Protein AF-A0AAY4B9F8-F1 (afdb_monomer_lite)

Foldseek 3Di:
DVVVLVCLVVLPQVLQVVLPQPWDGQNVPDFAWKKKWFQDDPPGIDDIDTGTDDDDDDDPVFCCSVPVLKDKFKWWWAQDPVRDIDTDPCLVRLVVVQVVCVVSVADHDDSVVVVVVVVVSCVVVVVQADPDPFKTKMWMWMDGRRMTMIDIDITGHSHPPPQDAWEEEEDPVDAQDDPPDDGDPDSCQVVCVVVVGSWYQHFDDPVRFTAATHLFGKDAPPDRGDDRGYDCAPLNVVVVVVCVVCVVPPDPPVARMWTAHNRNRTHGHQWYQDPNDIDGRHD

Sequence (283 aa):
TVYSFIYLVIGHSRLWEGQGLGGGGWTGQNEASNMVIEMSSGEGWQKPHIRPFGNLSLHPACSSLHYAVQLFEGMKAYRGQDNRVRLFRPMLNMNRMLKSAKRACLPSFNEAELLECIRKLVEVDQEWVPYSDNASLYIRPHLLALLLYVILSPVAAYFSTGAKAVSLWADCKYIRAWKGRHRGLAKWGYEALDYGCQQVLWLYGDDHQITEVGTMNLFLKMLSIILDLINMTLYWQSILELARKWVNQPLAIKHEWFGSGTACVVCPVSRILYQGEVSKILE

Structure (mmCIF, N/CA/C/O backbone):
data_AF-A0AAY4B9F8-F1
#
_entry.id   AF-A0AAY4B9F8-F1
#
loop_
_atom_site.group_PDB
_atom_site.id
_atom_site.type_symbol
_atom_site.label_atom_id
_atom_site.label_alt_id
_atom_site.label_comp_id
_atom_site.label_asym_id
_atom_site.label_entity_id
_atom_site.label_seq_id
_atom_site.pdbx_PDB_ins_code
_atom_site.Cartn_x
_atom_site.Cartn_y
_atom_site.Cartn_z
_atom_site.occupancy
_atom_site.B_iso_or_equiv
_atom_site.auth_seq_id
_atom_site.auth_comp_id
_atom_site.auth_asym_id
_atom_site.auth_atom_id
_atom_site.pdbx_PDB_model_num
ATOM 1 N N . THR A 1 1 ? -8.297 -26.294 3.914 1.00 38.38 1 THR A N 1
ATOM 2 C CA . THR A 1 1 ? -6.910 -25.843 3.651 1.00 38.38 1 THR A CA 1
ATOM 3 C C . THR A 1 1 ? -6.737 -25.230 2.263 1.00 38.38 1 THR A C 1
ATOM 5 O O . THR A 1 1 ? -6.212 -24.132 2.189 1.00 38.38 1 THR A O 1
ATOM 8 N N . VAL A 1 2 ? -7.255 -25.833 1.179 1.00 22.22 2 VAL A N 1
ATOM 9 C CA . VAL A 1 2 ? -7.214 -25.240 -0.187 1.00 22.22 2 VAL A CA 1
ATOM 10 C C . VAL A 1 2 ? -8.151 -24.024 -0.347 1.00 22.22 2 VAL A C 1
ATOM 12 O O . VAL A 1 2 ? -7.780 -23.024 -0.956 1.00 22.22 2 VAL A O 1
ATOM 15 N N . TYR A 1 3 ? -9.322 -24.038 0.301 1.00 22.86 3 TYR A N 1
ATOM 16 C CA . TYR A 1 3 ? -10.273 -22.914 0.279 1.00 22.86 3 TYR A CA 1
ATOM 17 C C . TYR A 1 3 ? -9.735 -21.619 0.915 1.00 22.86 3 TYR A C 1
ATOM 19 O O . TYR A 1 3 ? -10.110 -20.526 0.505 1.00 22.86 3 TYR A O 1
ATOM 27 N N . SER A 1 4 ? -8.808 -21.705 1.872 1.00 27.84 4 SER A N 1
ATOM 28 C CA . SER A 1 4 ? -8.239 -20.525 2.542 1.00 27.84 4 SER A CA 1
ATOM 29 C C . SER A 1 4 ? -7.291 -19.725 1.634 1.00 27.84 4 SER A C 1
ATOM 31 O O . SER A 1 4 ? -7.135 -18.518 1.835 1.00 27.84 4 SER A O 1
ATOM 33 N N . PHE A 1 5 ? -6.702 -20.377 0.621 1.00 26.41 5 PHE A N 1
ATOM 34 C CA . PHE A 1 5 ? -5.699 -19.793 -0.274 1.00 26.41 5 PHE A CA 1
ATOM 35 C C . PHE A 1 5 ? -6.320 -18.964 -1.408 1.00 26.41 5 PHE A C 1
ATOM 37 O O . PHE A 1 5 ? -5.903 -17.833 -1.646 1.00 26.41 5 PHE A O 1
ATOM 44 N N . ILE A 1 6 ? -7.391 -19.460 -2.038 1.00 27.50 6 ILE A N 1
ATOM 45 C CA . ILE A 1 6 ? -8.093 -18.755 -3.131 1.00 27.50 6 ILE A CA 1
ATOM 46 C C . ILE A 1 6 ? -8.736 -17.448 -2.630 1.00 27.50 6 ILE A C 1
ATOM 48 O O . ILE A 1 6 ? -8.678 -16.411 -3.292 1.00 27.50 6 ILE A O 1
ATOM 52 N N . TYR A 1 7 ? -9.254 -17.439 -1.399 1.00 26.59 7 TYR A N 1
ATOM 53 C CA . TYR A 1 7 ? -9.808 -16.228 -0.788 1.00 26.59 7 TYR A CA 1
ATOM 54 C C . TYR A 1 7 ? -8.746 -15.161 -0.458 1.00 26.59 7 TYR A C 1
ATOM 56 O O . TYR A 1 7 ? -9.116 -14.031 -0.132 1.00 26.59 7 TYR A O 1
ATOM 64 N N . LEU A 1 8 ? -7.448 -15.499 -0.419 1.00 29.58 8 LEU A N 1
ATOM 65 C CA . LEU A 1 8 ? -6.359 -14.592 -0.016 1.00 29.58 8 LEU A CA 1
ATOM 66 C C . LEU A 1 8 ? -6.109 -13.488 -1.059 1.00 29.58 8 LEU A C 1
ATOM 68 O O . LEU A 1 8 ? -5.825 -12.356 -0.682 1.00 29.58 8 LEU A O 1
ATOM 72 N N . VAL A 1 9 ? -6.276 -13.816 -2.344 1.00 28.36 9 VAL A N 1
ATOM 73 C CA . VAL A 1 9 ? -6.044 -12.907 -3.481 1.00 28.36 9 VAL A CA 1
ATOM 74 C C . VAL A 1 9 ? -7.313 -12.120 -3.839 1.00 28.36 9 VAL A C 1
ATOM 76 O O . VAL A 1 9 ? -7.246 -10.918 -4.074 1.00 28.36 9 VAL A O 1
ATOM 79 N N . ILE A 1 10 ? -8.489 -12.758 -3.783 1.00 27.97 10 ILE A N 1
ATOM 80 C CA . ILE A 1 10 ? -9.781 -12.143 -4.153 1.00 27.97 10 ILE A CA 1
ATOM 81 C C . ILE A 1 10 ? -10.282 -11.144 -3.089 1.00 27.97 10 ILE A C 1
ATOM 83 O O . ILE A 1 10 ? -10.988 -10.189 -3.401 1.00 27.97 10 ILE A O 1
ATOM 87 N N . GLY A 1 11 ? -9.911 -11.318 -1.814 1.00 28.06 11 GLY A N 1
ATOM 88 C CA . GLY A 1 11 ? -10.414 -10.469 -0.725 1.00 28.06 11 GLY A CA 1
ATOM 89 C C . GLY A 1 11 ? -9.882 -9.030 -0.722 1.00 28.06 11 GLY A C 1
ATOM 90 O O . GLY A 1 11 ? -10.485 -8.167 -0.087 1.00 28.06 11 GLY A O 1
ATOM 91 N N . HIS A 1 12 ? -8.773 -8.752 -1.416 1.00 34.75 12 HIS A N 1
ATOM 92 C CA . HIS A 1 12 ? -8.110 -7.449 -1.342 1.00 34.75 12 HIS A CA 1
ATOM 93 C C . HIS A 1 12 ? -8.771 -6.372 -2.213 1.00 34.75 12 HIS A C 1
ATOM 95 O O . HIS A 1 12 ? -8.692 -5.204 -1.841 1.00 34.75 12 HIS A O 1
ATOM 101 N N . SER A 1 13 ? -9.432 -6.738 -3.317 1.00 30.27 13 SER A N 1
ATOM 102 C CA . SER A 1 13 ? -10.230 -5.814 -4.139 1.00 30.27 13 SER A CA 1
ATOM 103 C C . SER A 1 13 ? -11.555 -5.464 -3.453 1.00 30.27 13 SER A C 1
ATOM 105 O O . SER A 1 13 ? -11.886 -4.289 -3.314 1.00 30.27 13 SER A O 1
ATOM 107 N N . ARG A 1 14 ? -12.252 -6.459 -2.883 1.00 30.00 14 ARG A N 1
ATOM 108 C CA . ARG A 1 14 ? -13.542 -6.242 -2.199 1.00 30.00 14 ARG A CA 1
ATOM 109 C C . ARG A 1 14 ? -13.455 -5.488 -0.871 1.00 30.00 14 ARG A C 1
ATOM 111 O O . ARG A 1 14 ? -14.427 -4.845 -0.493 1.00 30.00 14 ARG A O 1
ATOM 118 N N . LEU A 1 15 ? -12.308 -5.509 -0.180 1.00 33.62 15 LEU A N 1
ATOM 119 C CA . LEU A 1 15 ? -12.089 -4.674 1.015 1.00 33.62 15 LEU A CA 1
ATOM 120 C C . LEU A 1 15 ? -12.226 -3.170 0.721 1.00 33.62 15 LEU A C 1
ATOM 122 O O . LEU A 1 15 ? -12.507 -2.412 1.643 1.00 33.62 15 LEU A O 1
ATOM 126 N N . TRP A 1 16 ? -12.044 -2.743 -0.533 1.00 36.47 16 TRP A N 1
ATOM 127 C CA . TRP A 1 16 ? -12.224 -1.348 -0.950 1.00 36.47 16 TRP A CA 1
ATOM 128 C C . TRP A 1 16 ? -13.615 -1.071 -1.531 1.00 36.47 16 TRP A C 1
ATOM 130 O O . TRP A 1 16 ? -14.103 0.045 -1.393 1.00 36.47 16 TRP A O 1
ATOM 140 N N . GLU A 1 17 ? -14.269 -2.068 -2.133 1.00 32.19 17 GLU A N 1
ATOM 141 C CA . GLU A 1 17 ? -15.635 -1.945 -2.672 1.00 32.19 17 GLU A CA 1
ATOM 142 C C . GLU A 1 17 ? -16.719 -2.040 -1.581 1.00 32.19 17 GLU A C 1
ATOM 144 O O . GLU A 1 17 ? -17.761 -1.399 -1.683 1.00 32.19 17 GLU A O 1
ATOM 149 N N . GLY A 1 18 ? -16.483 -2.816 -0.517 1.00 28.16 18 GLY A N 1
ATOM 150 C CA . GLY A 1 18 ? -17.492 -3.152 0.496 1.00 28.16 18 GLY A CA 1
ATOM 151 C C . GLY A 1 18 ? -17.604 -2.202 1.693 1.00 28.16 18 GLY A C 1
ATOM 152 O O . GLY A 1 18 ? -18.403 -2.462 2.586 1.00 28.16 18 GLY A O 1
ATOM 153 N N . GLN A 1 19 ? -16.818 -1.121 1.765 1.00 36.25 19 GLN A N 1
ATOM 154 C CA . GLN A 1 19 ? -16.769 -0.275 2.969 1.00 36.25 19 GLN A CA 1
ATOM 155 C C . GLN A 1 19 ? -17.952 0.695 3.129 1.00 36.25 19 GLN A C 1
ATOM 157 O O . GLN A 1 19 ? -18.009 1.377 4.148 1.00 36.25 19 GLN A O 1
ATOM 162 N N . GLY A 1 20 ? -18.874 0.827 2.165 1.00 31.02 20 GLY A N 1
ATOM 163 C CA . GLY A 1 20 ? -20.032 1.741 2.273 1.00 31.02 20 GLY A CA 1
ATOM 164 C C . GLY A 1 20 ? -19.676 3.231 2.468 1.00 31.02 20 GLY A C 1
ATOM 165 O O . GLY A 1 20 ? -20.554 4.085 2.577 1.00 31.02 20 GLY A O 1
ATOM 166 N N . LEU A 1 21 ? -18.385 3.562 2.491 1.00 35.41 21 LEU A N 1
ATOM 167 C CA . LEU A 1 21 ? -17.831 4.902 2.475 1.00 35.41 21 LEU A CA 1
ATOM 168 C C . LEU A 1 21 ? -17.741 5.286 0.999 1.00 35.41 21 LEU A C 1
ATOM 170 O O . LEU A 1 21 ? -16.877 4.782 0.292 1.00 35.41 21 LEU A O 1
ATOM 174 N N . GLY A 1 22 ? -18.670 6.116 0.521 1.00 30.75 22 GLY A N 1
ATOM 175 C CA . GLY A 1 22 ? -18.831 6.514 -0.886 1.00 30.75 22 GLY A CA 1
ATOM 176 C C . GLY A 1 22 ? -17.684 7.329 -1.508 1.00 30.75 22 GLY A C 1
ATOM 177 O O . GLY A 1 22 ? -17.947 8.279 -2.238 1.00 30.75 22 GLY A O 1
ATOM 178 N N . GLY A 1 23 ? -16.426 6.996 -1.220 1.00 35.59 23 GLY A N 1
ATOM 179 C CA . GLY A 1 23 ? -15.247 7.445 -1.951 1.00 35.59 23 GLY A CA 1
ATOM 180 C C . GLY A 1 23 ? -14.711 6.281 -2.777 1.00 35.59 23 GLY A C 1
ATOM 181 O O . GLY A 1 23 ? -14.408 5.231 -2.218 1.00 35.59 23 GLY A O 1
ATOM 182 N N . GLY A 1 24 ? -14.623 6.458 -4.099 1.00 38.09 24 GLY A N 1
ATOM 183 C CA . GLY A 1 24 ? -14.186 5.439 -5.057 1.00 38.09 24 GLY A CA 1
ATOM 184 C C . GLY A 1 24 ? -12.868 4.779 -4.651 1.00 38.09 24 GLY A C 1
ATOM 185 O O . GLY A 1 24 ? -11.786 5.326 -4.881 1.00 38.09 24 GLY A O 1
ATOM 186 N N . GLY A 1 25 ? -12.982 3.610 -4.017 1.00 44.47 25 GLY A N 1
ATOM 187 C CA . GLY A 1 25 ? -11.873 2.720 -3.720 1.00 44.47 25 GLY A CA 1
ATOM 188 C C . GLY A 1 25 ? -11.210 2.228 -5.003 1.00 44.47 25 GLY A C 1
ATOM 189 O O . GLY A 1 25 ? -11.677 2.482 -6.105 1.00 44.47 25 GLY A O 1
ATOM 190 N N . TRP A 1 26 ? -10.084 1.539 -4.859 1.00 48.72 26 TRP A N 1
ATOM 191 C CA . TRP A 1 26 ? -9.302 0.999 -5.968 1.00 48.72 26 TRP A CA 1
ATOM 192 C C . TRP A 1 26 ? -10.156 0.013 -6.799 1.00 48.72 26 TRP A C 1
ATOM 194 O O . TRP A 1 26 ? -10.245 -1.157 -6.442 1.00 48.72 26 TRP A O 1
ATOM 204 N N . THR A 1 27 ? -10.820 0.480 -7.865 1.00 43.97 27 THR A N 1
ATOM 205 C CA . THR A 1 27 ? -11.820 -0.313 -8.611 1.00 43.97 27 THR A CA 1
ATOM 206 C C . THR A 1 27 ? -11.207 -1.298 -9.603 1.00 43.97 27 THR A C 1
ATOM 208 O O . THR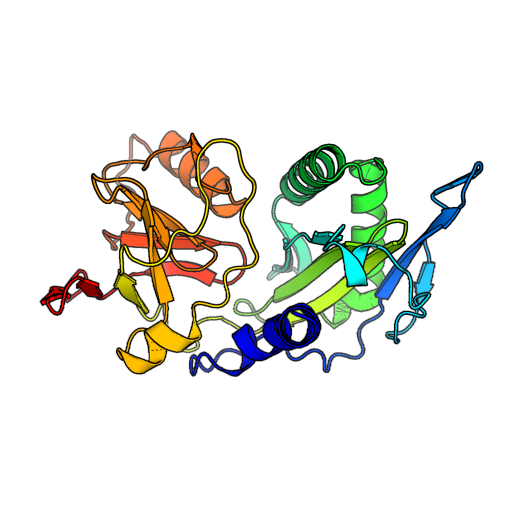 A 1 27 ? -11.932 -2.076 -10.209 1.00 43.97 27 THR A O 1
ATOM 211 N N . GLY A 1 28 ? -9.885 -1.288 -9.811 1.00 45.41 28 GLY A N 1
ATOM 212 C CA . GLY A 1 28 ? -9.223 -2.192 -10.763 1.00 45.41 28 GLY A CA 1
ATOM 213 C C . GLY A 1 28 ? -9.699 -2.052 -12.220 1.00 45.41 28 GLY A C 1
ATOM 214 O O . GLY A 1 28 ? -9.337 -2.880 -13.046 1.00 45.41 28 GLY A O 1
ATOM 215 N N . GLN A 1 29 ? -10.493 -1.022 -12.532 1.00 48.81 29 GLN A N 1
ATOM 216 C CA . GLN A 1 29 ? -11.122 -0.780 -13.838 1.00 48.81 29 GLN A CA 1
ATOM 217 C C . GLN A 1 29 ? -10.396 0.289 -14.670 1.00 48.81 29 GLN A C 1
ATOM 219 O O . GLN A 1 29 ? -10.923 0.743 -15.679 1.00 48.81 29 GLN A O 1
ATOM 224 N N . ASN A 1 30 ? -9.206 0.726 -14.251 1.00 58.09 30 ASN A N 1
ATOM 225 C CA . ASN A 1 30 ? -8.506 1.825 -14.912 1.00 58.09 30 ASN A CA 1
ATOM 226 C C . ASN A 1 30 ? -7.549 1.309 -15.992 1.00 58.09 30 ASN A C 1
ATOM 228 O O . ASN A 1 30 ? -6.748 0.413 -15.742 1.00 58.09 30 ASN A O 1
ATOM 232 N N . GLU A 1 31 ? -7.610 1.927 -17.170 1.00 60.59 31 GLU A N 1
ATOM 233 C CA . GLU A 1 31 ? -6.824 1.591 -18.370 1.00 60.59 31 GLU A CA 1
ATOM 234 C C . GLU A 1 31 ? -5.400 2.187 -18.363 1.00 60.59 31 GLU A C 1
ATOM 236 O O . GLU A 1 31 ? -4.711 2.170 -19.382 1.00 60.59 31 GLU A O 1
ATOM 241 N N . ALA A 1 32 ? -4.945 2.727 -17.227 1.00 74.69 32 ALA A N 1
ATOM 242 C CA . ALA A 1 32 ? -3.619 3.329 -17.090 1.00 74.69 32 ALA A CA 1
ATOM 243 C C . ALA A 1 32 ? -2.501 2.305 -17.347 1.00 74.69 32 ALA A C 1
ATOM 245 O O . ALA A 1 32 ? -2.604 1.142 -16.956 1.00 74.69 32 ALA A O 1
ATOM 246 N N . SER A 1 33 ? -1.405 2.746 -17.957 1.00 82.12 33 SER A N 1
ATOM 247 C CA . SER A 1 33 ? -0.234 1.919 -18.238 1.00 82.12 33 SER A CA 1
ATOM 248 C C . SER A 1 33 ? 0.281 1.215 -16.975 1.00 82.12 33 SER A C 1
ATOM 250 O O . SER A 1 33 ? 0.169 1.705 -15.846 1.00 82.12 33 SER A O 1
ATOM 252 N N . ASN A 1 34 ? 0.891 0.044 -17.154 1.00 83.94 34 ASN A N 1
ATOM 253 C CA . ASN A 1 34 ? 1.637 -0.619 -16.091 1.00 83.94 34 ASN A CA 1
ATOM 254 C C . ASN A 1 34 ? 3.126 -0.692 -16.428 1.00 83.94 34 ASN A C 1
ATOM 256 O O . ASN A 1 34 ? 3.543 -0.674 -17.586 1.00 83.94 34 ASN A O 1
ATOM 260 N N . MET A 1 35 ? 3.943 -0.759 -15.383 1.00 92.31 35 MET A N 1
ATOM 261 C CA . MET A 1 35 ? 5.375 -0.998 -15.507 1.00 92.31 35 MET A CA 1
ATOM 262 C C . MET A 1 35 ? 5.698 -2.382 -14.971 1.00 92.31 35 MET A C 1
ATOM 264 O O . MET A 1 35 ? 5.222 -2.734 -13.894 1.00 92.31 35 MET A O 1
ATOM 268 N N . VAL A 1 36 ? 6.526 -3.139 -15.685 1.00 92.50 36 VAL A N 1
ATOM 269 C CA . VAL A 1 36 ? 6.957 -4.488 -15.309 1.00 92.50 36 VAL A CA 1
ATOM 270 C C . VAL A 1 36 ? 8.475 -4.608 -15.422 1.00 92.50 36 VAL A C 1
ATOM 272 O O . VAL A 1 36 ? 9.073 -4.117 -16.378 1.00 92.50 36 VAL A O 1
ATOM 275 N N . ILE A 1 37 ? 9.090 -5.258 -14.438 1.00 93.50 37 ILE A N 1
ATOM 276 C CA . ILE A 1 37 ? 10.509 -5.605 -14.397 1.00 93.50 37 ILE A CA 1
ATOM 277 C C . ILE A 1 37 ? 10.609 -7.064 -13.960 1.00 93.50 37 ILE A C 1
ATOM 279 O O . ILE A 1 37 ? 10.179 -7.430 -12.863 1.00 93.50 37 ILE A O 1
ATOM 283 N N . GLU A 1 38 ? 11.156 -7.902 -14.827 1.00 92.56 38 GLU A N 1
ATOM 284 C CA . GLU A 1 38 ? 11.351 -9.323 -14.553 1.00 92.56 38 GLU A CA 1
ATOM 285 C C . GLU A 1 38 ? 12.750 -9.566 -13.994 1.00 92.56 38 GLU A C 1
ATOM 287 O O . GLU A 1 38 ? 13.697 -8.850 -14.319 1.00 92.56 38 GLU A O 1
ATOM 292 N N . MET A 1 39 ? 12.893 -10.582 -13.152 1.00 90.50 39 MET A N 1
ATOM 293 C CA . MET A 1 39 ? 14.189 -11.064 -12.705 1.00 90.50 39 MET A CA 1
ATOM 294 C C . MET A 1 39 ? 14.469 -12.441 -13.300 1.00 90.50 39 MET A C 1
ATOM 296 O O . MET A 1 39 ? 13.742 -13.403 -13.052 1.00 90.50 39 MET A O 1
ATOM 300 N N . SER A 1 40 ? 15.555 -12.520 -14.064 1.00 87.31 40 SER A N 1
ATOM 301 C CA . SER A 1 40 ? 16.068 -13.754 -14.654 1.00 87.31 40 SER A CA 1
ATOM 302 C C . SER A 1 40 ? 17.022 -14.445 -13.677 1.00 87.31 40 SER A C 1
ATOM 304 O O . SER A 1 40 ? 17.796 -13.800 -12.958 1.00 87.31 40 SER A O 1
ATOM 306 N N . SER A 1 41 ? 16.964 -15.776 -13.636 1.00 79.62 41 SER A N 1
ATOM 307 C CA . SER A 1 41 ? 17.860 -16.579 -12.806 1.00 79.62 41 SER A CA 1
ATOM 308 C C . SER A 1 41 ? 19.278 -16.511 -13.378 1.00 79.62 41 SER A C 1
ATOM 310 O O . SER A 1 41 ? 19.494 -16.869 -14.529 1.00 79.62 41 SER A O 1
ATOM 312 N N . GLY A 1 42 ? 20.246 -16.039 -12.590 1.00 80.25 42 GLY A N 1
ATOM 313 C CA . GLY A 1 42 ? 21.645 -15.891 -13.016 1.00 80.25 42 GLY A CA 1
ATOM 314 C C . GLY A 1 42 ? 21.990 -14.546 -13.669 1.00 80.25 42 GLY A C 1
ATOM 315 O O . GLY A 1 42 ? 23.113 -14.083 -13.501 1.00 80.25 42 GLY A O 1
ATOM 316 N N . GLU A 1 43 ? 21.040 -13.878 -14.328 1.00 86.94 43 GLU A N 1
ATOM 317 C CA . GLU A 1 43 ? 21.275 -12.583 -15.002 1.00 86.94 43 GLU A CA 1
ATOM 318 C C . GLU A 1 43 ? 20.750 -11.377 -14.206 1.00 86.94 43 GLU A C 1
ATOM 320 O O . GLU A 1 43 ? 21.108 -10.235 -14.485 1.00 86.94 43 GLU A O 1
ATOM 325 N N . GLY A 1 44 ? 19.911 -11.616 -13.192 1.00 91.94 44 GLY A N 1
ATOM 326 C CA . GLY A 1 44 ? 19.353 -10.566 -12.345 1.00 91.94 44 GLY A CA 1
ATOM 327 C C . GLY A 1 44 ? 18.213 -9.793 -13.011 1.00 91.94 44 GLY A C 1
ATOM 328 O O . GLY A 1 44 ? 17.468 -10.327 -13.841 1.00 91.94 44 GLY A O 1
ATOM 329 N N . TRP A 1 45 ? 18.031 -8.541 -12.584 1.00 94.88 45 TRP A N 1
ATOM 330 C CA . TRP A 1 45 ? 16.954 -7.675 -13.062 1.00 94.88 45 TRP A CA 1
ATOM 331 C C . TRP A 1 45 ? 17.097 -7.359 -14.549 1.00 94.88 45 TRP A C 1
ATOM 333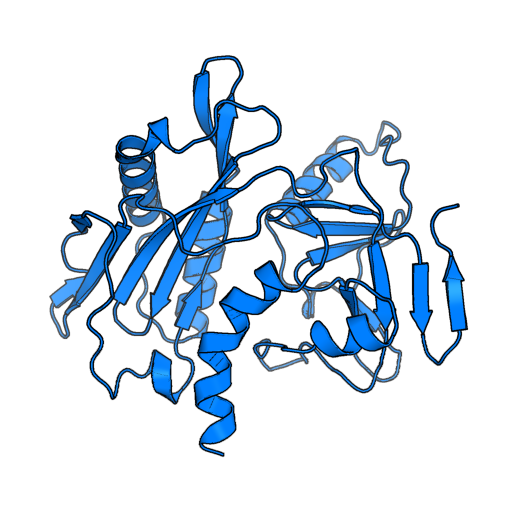 O O . TRP A 1 45 ? 18.123 -6.854 -15.000 1.00 94.88 45 TRP A O 1
ATOM 343 N N . GLN A 1 46 ? 16.027 -7.624 -15.287 1.00 95.38 46 GLN A N 1
ATOM 344 C CA . GLN A 1 46 ? 15.894 -7.286 -16.694 1.00 95.38 46 GLN A CA 1
ATOM 345 C C . GLN A 1 46 ? 15.517 -5.811 -16.865 1.00 95.38 46 GLN A C 1
ATOM 347 O O . GLN A 1 46 ? 15.256 -5.087 -15.901 1.00 95.38 46 GLN A O 1
ATOM 352 N N . LYS A 1 47 ? 15.492 -5.343 -18.116 1.00 93.56 47 LYS A N 1
ATOM 353 C CA . LYS A 1 47 ? 15.118 -3.958 -18.420 1.00 93.56 47 LYS A CA 1
ATOM 354 C C . LYS A 1 47 ? 13.665 -3.681 -17.993 1.00 93.56 47 LYS A C 1
ATOM 356 O O . LYS A 1 47 ? 12.801 -4.531 -18.194 1.00 93.56 47 LYS A O 1
ATOM 361 N N . PRO A 1 48 ? 13.374 -2.497 -17.429 1.00 94.69 48 PRO A N 1
ATOM 362 C CA . PRO A 1 48 ? 12.009 -2.107 -17.111 1.00 94.69 48 PRO A CA 1
ATOM 363 C C . PRO A 1 48 ? 11.209 -1.819 -18.385 1.00 94.69 48 PRO A C 1
ATOM 365 O O . PRO A 1 48 ? 11.691 -1.145 -19.296 1.00 94.69 48 PRO A O 1
ATOM 368 N N . HIS A 1 49 ? 9.959 -2.277 -18.417 1.00 93.56 49 HIS A N 1
ATOM 369 C CA . HIS A 1 49 ? 9.031 -2.054 -19.522 1.00 93.56 49 HIS A CA 1
ATOM 370 C C . HIS A 1 49 ? 7.775 -1.336 -19.030 1.00 93.56 49 HIS A C 1
ATOM 372 O O . HIS A 1 49 ? 7.066 -1.861 -18.175 1.00 93.56 49 HIS A O 1
ATOM 378 N N . ILE A 1 50 ? 7.483 -0.160 -19.590 1.00 93.69 50 ILE A N 1
ATOM 379 C CA . ILE A 1 50 ? 6.171 0.491 -19.475 1.00 93.69 50 ILE A CA 1
ATOM 380 C C . ILE A 1 50 ? 5.338 0.031 -20.669 1.00 93.69 50 ILE A C 1
ATOM 382 O O . ILE A 1 50 ? 5.793 0.125 -21.810 1.00 93.69 50 ILE A O 1
ATOM 386 N N . ARG A 1 51 ? 4.147 -0.503 -20.412 1.00 91.00 51 ARG A N 1
ATOM 387 C CA . ARG A 1 51 ? 3.253 -1.053 -21.436 1.00 91.00 51 ARG A CA 1
ATOM 388 C C . ARG A 1 51 ? 1.787 -0.769 -21.086 1.00 91.00 51 ARG A C 1
ATOM 390 O O . ARG A 1 51 ? 1.502 -0.437 -19.934 1.00 91.00 51 ARG A O 1
ATOM 397 N N . PRO A 1 52 ? 0.854 -0.908 -22.047 1.00 88.88 52 PRO A N 1
ATOM 398 C C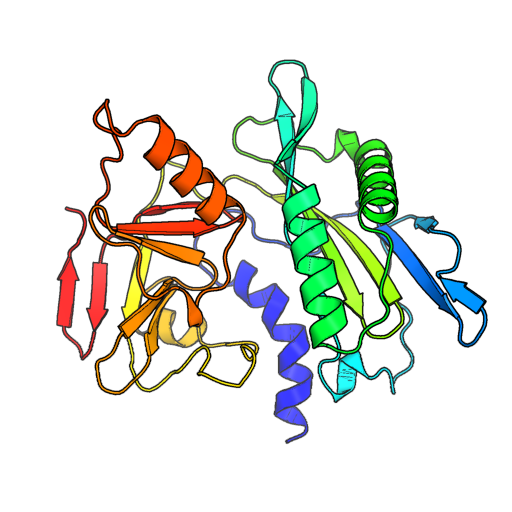A . PRO A 1 52 ? -0.572 -0.802 -21.757 1.00 88.88 52 PRO A CA 1
ATOM 399 C C . PRO A 1 52 ? -0.990 -1.743 -20.625 1.00 88.88 52 PRO A C 1
ATOM 401 O O . PRO A 1 52 ? -0.406 -2.822 -20.464 1.00 88.88 52 PRO A O 1
ATOM 404 N N . PHE A 1 53 ? -2.004 -1.344 -19.852 1.00 86.44 53 PHE A N 1
ATOM 405 C CA . PHE A 1 53 ? -2.538 -2.185 -18.786 1.00 86.44 53 PHE A CA 1
ATOM 406 C C . PHE A 1 53 ? -2.888 -3.578 -19.311 1.00 86.44 53 PHE A C 1
ATOM 408 O O . PHE A 1 53 ? -3.490 -3.733 -20.373 1.00 86.44 53 PHE A O 1
ATOM 415 N N . GLY A 1 54 ? -2.546 -4.608 -18.545 1.00 84.81 54 GLY A N 1
ATOM 416 C CA . GLY A 1 54 ? -2.840 -5.972 -18.943 1.00 84.81 54 GLY A CA 1
ATOM 417 C C . GLY A 1 54 ? -2.569 -6.978 -17.842 1.00 84.81 54 GLY A C 1
ATOM 418 O O . GLY A 1 54 ? -1.865 -6.698 -16.865 1.00 84.81 54 GLY A O 1
ATOM 419 N N . ASN A 1 55 ? -3.132 -8.169 -18.033 1.00 88.12 55 ASN A N 1
ATOM 420 C CA . ASN A 1 55 ? -2.983 -9.285 -17.111 1.00 88.12 55 ASN A CA 1
ATOM 421 C C . ASN A 1 55 ? -1.515 -9.709 -16.971 1.00 88.12 55 ASN A C 1
ATOM 423 O O . ASN A 1 55 ? -0.724 -9.643 -17.915 1.00 88.12 55 ASN A O 1
ATOM 427 N N . LEU A 1 56 ? -1.163 -10.193 -15.780 1.00 89.31 56 LEU A N 1
ATOM 428 C CA . LEU A 1 56 ? 0.129 -10.822 -15.535 1.00 89.31 56 LEU A CA 1
ATOM 429 C C . LEU A 1 56 ? 0.065 -12.292 -15.954 1.00 89.31 56 LEU A C 1
ATOM 431 O O . LEU A 1 56 ? -0.827 -13.022 -15.524 1.00 89.31 56 LEU A O 1
ATOM 435 N N . SER A 1 57 ? 1.034 -12.732 -16.754 1.00 90.06 57 SER A N 1
ATOM 436 C CA . SER A 1 57 ? 1.236 -14.152 -17.039 1.00 90.06 57 SER A CA 1
ATOM 437 C C . SER A 1 57 ? 2.141 -14.736 -15.959 1.00 90.06 57 SER A C 1
ATOM 439 O O . SER A 1 57 ? 3.325 -14.415 -15.900 1.00 90.06 57 SER A O 1
ATOM 441 N N . LEU A 1 58 ? 1.575 -15.541 -15.059 1.00 90.00 58 LEU A N 1
ATOM 442 C CA . LEU A 1 58 ? 2.306 -16.163 -13.956 1.00 90.00 58 LEU A CA 1
ATOM 443 C C . LEU A 1 58 ? 2.269 -17.680 -14.100 1.00 90.00 58 LEU A C 1
ATOM 445 O O . LEU A 1 58 ? 1.214 -18.264 -14.346 1.00 90.00 58 LEU A O 1
ATOM 449 N N . HIS A 1 59 ? 3.413 -18.329 -13.878 1.00 90.81 59 HIS A N 1
ATOM 450 C CA . HIS A 1 59 ? 3.449 -19.782 -13.783 1.00 90.81 59 HIS A CA 1
ATOM 451 C C . HIS A 1 59 ? 2.563 -20.247 -12.608 1.00 90.81 59 HIS A C 1
ATOM 453 O O . HIS A 1 59 ? 2.669 -19.671 -11.519 1.00 90.81 59 HIS A O 1
ATOM 459 N N . PRO A 1 60 ? 1.739 -21.304 -12.756 1.00 94.00 60 PRO A N 1
ATOM 460 C CA . PRO A 1 60 ? 0.845 -21.763 -11.689 1.00 94.00 60 PRO A CA 1
ATOM 461 C C . PRO A 1 60 ? 1.557 -22.107 -10.377 1.00 94.00 60 PRO A C 1
ATOM 463 O O . PRO A 1 60 ? 0.968 -21.979 -9.312 1.00 94.00 60 PRO A O 1
ATOM 466 N N . ALA A 1 61 ? 2.830 -22.508 -10.438 1.00 92.81 61 ALA A N 1
ATOM 467 C CA . ALA A 1 61 ? 3.672 -22.792 -9.270 1.00 92.81 61 ALA A CA 1
ATOM 468 C C . ALA A 1 61 ? 4.397 -21.559 -8.681 1.00 92.81 61 ALA A C 1
ATOM 470 O O . ALA A 1 61 ? 5.302 -21.717 -7.865 1.00 92.81 61 ALA A O 1
ATOM 471 N N . CYS A 1 62 ? 4.055 -20.334 -9.096 1.00 90.44 62 CYS A N 1
ATOM 472 C CA . CYS A 1 62 ? 4.691 -19.118 -8.586 1.00 90.44 62 CYS A CA 1
ATOM 473 C C . CYS A 1 62 ? 4.537 -19.015 -7.060 1.00 90.44 62 CYS A C 1
ATOM 475 O O . CYS A 1 62 ? 3.424 -19.050 -6.539 1.00 90.44 62 CYS A O 1
ATOM 477 N N . SER A 1 63 ? 5.643 -18.857 -6.330 1.00 89.81 63 SER A N 1
ATOM 478 C CA . SER A 1 63 ? 5.652 -18.897 -4.859 1.00 89.81 63 SER A CA 1
ATOM 479 C C . SER A 1 63 ? 4.785 -17.816 -4.202 1.00 89.81 63 SER A C 1
ATOM 481 O O . SER A 1 63 ? 4.301 -18.019 -3.086 1.00 89.81 63 SER A O 1
ATOM 483 N N . SER A 1 64 ? 4.511 -16.702 -4.890 1.00 90.69 64 SER A N 1
ATOM 484 C CA . SER A 1 64 ? 3.555 -15.692 -4.420 1.00 90.69 64 SER A CA 1
ATOM 485 C C . SER A 1 64 ? 2.137 -16.258 -4.263 1.00 90.69 64 SER A C 1
ATOM 487 O O . SER A 1 64 ? 1.436 -15.885 -3.322 1.00 90.69 64 SER A O 1
ATOM 489 N N . LEU A 1 65 ? 1.748 -17.212 -5.119 1.00 88.81 65 LEU A N 1
ATOM 490 C CA . LEU A 1 65 ? 0.435 -17.862 -5.135 1.00 88.81 65 LEU A CA 1
ATOM 491 C C . LEU A 1 65 ? 0.305 -19.029 -4.151 1.00 88.81 65 LEU A C 1
ATOM 493 O O . LEU A 1 65 ? -0.816 -19.458 -3.908 1.00 88.81 65 LEU A O 1
ATOM 497 N N . HIS A 1 66 ? 1.411 -19.537 -3.596 1.00 88.44 66 HIS A N 1
ATOM 498 C CA . HIS A 1 66 ? 1.423 -20.728 -2.721 1.00 88.44 66 HIS A CA 1
ATOM 499 C C . HIS A 1 66 ? 1.915 -20.451 -1.307 1.00 88.44 66 HIS A C 1
ATOM 501 O O . HIS A 1 66 ? 1.535 -21.141 -0.365 1.00 88.44 66 HIS A O 1
ATOM 507 N N . TYR A 1 67 ? 2.758 -19.435 -1.143 1.00 86.94 67 TYR A N 1
ATOM 508 C CA . TYR A 1 67 ? 3.438 -19.151 0.121 1.00 86.94 67 TYR A CA 1
ATOM 509 C C . TYR A 1 67 ? 3.383 -17.668 0.493 1.00 86.94 67 TYR A C 1
ATOM 511 O O . TYR A 1 67 ? 4.061 -17.244 1.425 1.00 86.94 67 TYR A O 1
ATOM 519 N N . ALA A 1 68 ? 2.587 -16.871 -0.233 1.00 87.00 68 ALA A N 1
ATOM 520 C CA . ALA A 1 68 ? 2.477 -15.426 -0.045 1.00 87.00 68 ALA A CA 1
ATOM 521 C C . ALA A 1 68 ? 3.845 -14.711 -0.052 1.00 87.00 68 ALA A C 1
ATOM 523 O O . ALA A 1 68 ? 4.044 -13.729 0.663 1.00 87.00 68 ALA A O 1
ATOM 524 N N . VAL A 1 69 ? 4.775 -15.186 -0.891 1.00 88.12 69 VAL A N 1
ATOM 525 C CA . VAL A 1 69 ? 6.081 -14.552 -1.142 1.00 88.12 69 VAL A CA 1
ATOM 526 C C . VAL A 1 69 ? 5.867 -13.326 -2.030 1.00 88.12 69 VAL A C 1
ATOM 528 O O . VAL A 1 69 ? 6.066 -13.342 -3.246 1.00 88.12 69 VAL A O 1
ATOM 531 N N . GLN A 1 70 ? 5.338 -12.278 -1.407 1.00 90.94 70 GLN A N 1
ATOM 532 C CA . GLN A 1 70 ? 4.931 -11.043 -2.055 1.00 90.94 70 GLN A CA 1
ATOM 533 C C . GLN A 1 70 ? 4.934 -9.867 -1.083 1.00 90.94 70 GLN A C 1
ATOM 535 O O . GLN A 1 70 ? 4.705 -10.026 0.116 1.00 90.94 70 GLN A O 1
ATOM 540 N N . LEU A 1 71 ? 5.138 -8.670 -1.620 1.00 90.88 71 LEU A N 1
ATOM 541 C CA . LEU A 1 71 ? 4.980 -7.410 -0.901 1.00 90.88 71 LEU A CA 1
ATOM 542 C C . LEU A 1 71 ? 4.420 -6.334 -1.825 1.00 90.88 71 LEU A C 1
ATOM 544 O O . LEU A 1 71 ? 4.420 -6.477 -3.050 1.00 90.88 71 LEU A O 1
ATOM 548 N N . PHE A 1 72 ? 3.971 -5.237 -1.228 1.00 92.69 72 PHE A N 1
ATOM 549 C CA . PHE A 1 72 ? 3.504 -4.070 -1.959 1.00 92.69 72 PHE A CA 1
ATOM 550 C C . PHE A 1 72 ? 3.842 -2.780 -1.217 1.00 92.69 72 PHE A C 1
ATOM 552 O O . PHE A 1 72 ? 4.131 -2.782 -0.020 1.00 92.69 72 PHE A O 1
ATOM 559 N N . GLU A 1 73 ? 3.753 -1.671 -1.942 1.00 92.25 73 GLU A N 1
ATOM 560 C CA . GLU A 1 73 ? 3.850 -0.318 -1.410 1.00 92.25 73 GLU A CA 1
ATOM 561 C C . GLU A 1 73 ? 2.649 0.544 -1.799 1.00 92.25 73 GLU A C 1
ATOM 563 O O . GLU A 1 73 ? 1.855 0.197 -2.669 1.00 92.25 73 GLU A O 1
ATOM 568 N N . GLY A 1 74 ? 2.505 1.693 -1.146 1.00 88.81 74 GLY A N 1
ATOM 569 C CA . GLY A 1 74 ? 1.406 2.612 -1.414 1.00 88.81 74 GLY A CA 1
ATOM 570 C C . GLY A 1 74 ? 1.815 4.066 -1.274 1.00 88.81 74 GLY A C 1
ATOM 571 O O . GLY A 1 74 ? 2.056 4.540 -0.158 1.00 88.81 74 GLY A O 1
ATOM 572 N N . MET A 1 75 ? 1.826 4.785 -2.395 1.00 92.81 75 MET A N 1
ATOM 573 C CA . MET A 1 75 ? 2.098 6.223 -2.448 1.00 92.81 75 MET A CA 1
ATOM 574 C C . MET A 1 75 ? 1.133 6.934 -3.400 1.00 92.81 75 MET A C 1
ATOM 576 O O . MET A 1 75 ? 0.320 6.293 -4.064 1.00 92.81 75 MET A O 1
ATOM 580 N N . LYS A 1 76 ? 1.188 8.265 -3.428 1.00 91.62 76 LYS A N 1
ATOM 581 C CA . LYS A 1 76 ? 0.296 9.097 -4.239 1.00 91.62 76 LYS A CA 1
ATOM 582 C C . LYS A 1 76 ? 1.077 10.146 -5.020 1.00 91.62 76 LYS A C 1
ATOM 584 O O . LYS A 1 76 ? 2.046 10.708 -4.500 1.00 91.62 76 LYS A O 1
ATOM 589 N N . ALA A 1 77 ? 0.606 10.416 -6.232 1.00 94.69 77 ALA A N 1
ATOM 590 C CA . ALA A 1 77 ? 0.929 11.615 -6.984 1.00 94.69 77 ALA A CA 1
ATOM 591 C C . ALA A 1 77 ? -0.229 12.615 -6.902 1.00 94.69 77 ALA A C 1
ATOM 593 O O . ALA A 1 77 ? -1.403 12.236 -6.950 1.00 94.69 77 ALA A O 1
ATOM 594 N N . TYR A 1 78 ? 0.124 13.889 -6.792 1.00 94.50 78 TYR A N 1
ATOM 595 C CA . TYR A 1 78 ? -0.808 15.004 -6.680 1.00 94.50 78 TYR A CA 1
ATOM 596 C C . TYR A 1 78 ? -0.508 16.029 -7.760 1.00 94.50 78 TYR A C 1
ATOM 598 O O . TYR A 1 78 ? 0.662 16.333 -8.006 1.00 94.50 78 TYR A O 1
ATOM 606 N N . ARG A 1 79 ? -1.555 16.586 -8.364 1.00 94.81 79 ARG A N 1
ATOM 607 C CA . ARG A 1 79 ? -1.447 17.739 -9.255 1.00 94.81 79 ARG A CA 1
ATOM 608 C C . ARG A 1 79 ? -1.600 19.004 -8.418 1.00 94.81 79 ARG A C 1
ATOM 610 O O . ARG A 1 79 ? -2.584 19.155 -7.707 1.00 94.81 79 ARG A O 1
ATOM 617 N N . GLY A 1 80 ? -0.587 19.865 -8.442 1.00 92.94 80 GLY A N 1
ATOM 618 C CA . GLY A 1 80 ? -0.646 21.161 -7.766 1.00 92.94 80 GLY A CA 1
ATOM 619 C C . GLY A 1 80 ? -1.467 22.184 -8.552 1.00 92.94 80 GLY A C 1
ATOM 620 O O . GLY A 1 80 ? -1.735 21.995 -9.737 1.00 92.94 80 GLY A O 1
ATOM 621 N N . GLN A 1 81 ? -1.782 23.313 -7.913 1.00 92.62 81 GLN A N 1
ATOM 622 C CA . GLN A 1 81 ? -2.436 24.462 -8.560 1.00 92.62 81 GLN A CA 1
ATOM 623 C C . GLN A 1 81 ? -1.605 25.054 -9.710 1.00 92.62 81 GLN A C 1
ATOM 625 O O . GLN A 1 81 ? -2.146 25.646 -10.635 1.00 92.62 81 GLN A O 1
ATOM 630 N N . ASP A 1 82 ? -0.287 24.845 -9.687 1.00 94.88 82 ASP A N 1
ATOM 631 C CA . ASP A 1 82 ? 0.636 25.179 -10.775 1.00 94.88 82 ASP A CA 1
ATOM 632 C C . ASP A 1 82 ? 0.660 24.126 -11.898 1.00 94.88 82 ASP A C 1
ATOM 634 O O . ASP A 1 82 ? 1.570 24.112 -12.727 1.00 94.88 82 ASP A O 1
ATOM 638 N N . ASN A 1 83 ? -0.310 23.210 -11.893 1.00 93.69 83 ASN A N 1
ATOM 639 C CA . ASN A 1 83 ? -0.457 22.080 -12.802 1.00 93.69 83 ASN A CA 1
ATOM 640 C C . ASN A 1 83 ? 0.713 21.074 -12.784 1.00 93.69 83 ASN A C 1
ATOM 642 O O . ASN A 1 83 ? 0.759 20.162 -13.610 1.00 93.69 83 ASN A O 1
ATOM 646 N N . ARG A 1 84 ? 1.659 21.188 -11.839 1.00 95.62 84 ARG A N 1
ATOM 647 C CA . ARG A 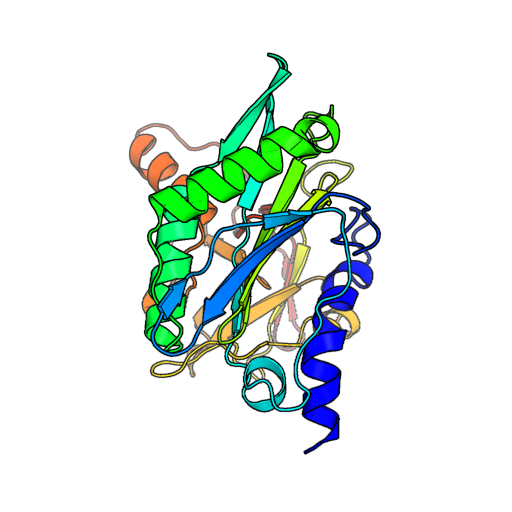1 84 ? 2.792 20.257 -11.733 1.00 95.62 84 ARG A CA 1
ATOM 648 C C . ARG A 1 84 ? 2.432 19.040 -10.891 1.00 95.62 84 ARG A C 1
ATOM 650 O O . ARG A 1 84 ? 1.923 19.170 -9.773 1.00 95.62 84 ARG A O 1
ATOM 657 N N . VAL A 1 85 ? 2.778 17.860 -11.398 1.00 96.50 85 VAL A N 1
ATOM 658 C CA . VAL A 1 85 ? 2.621 16.583 -10.691 1.00 96.50 85 VAL A CA 1
ATOM 659 C C . VAL A 1 85 ? 3.767 16.381 -9.697 1.00 96.50 85 VAL A C 1
ATOM 661 O O . VAL A 1 85 ? 4.936 16.585 -10.023 1.00 96.50 85 VAL A O 1
ATOM 664 N N . ARG A 1 86 ? 3.440 15.980 -8.464 1.00 96.69 86 ARG A N 1
ATOM 665 C CA . ARG A 1 86 ? 4.406 15.750 -7.380 1.00 96.69 86 ARG A CA 1
ATOM 666 C C . ARG A 1 86 ? 4.128 14.449 -6.647 1.00 96.69 86 ARG A C 1
ATOM 668 O O . ARG A 1 86 ? 2.980 14.131 -6.347 1.00 96.69 86 ARG A O 1
ATOM 675 N N . LEU A 1 87 ? 5.197 13.745 -6.284 1.00 95.88 87 LEU A N 1
ATOM 676 C CA . LEU A 1 87 ? 5.153 12.599 -5.380 1.00 95.88 87 LEU A CA 1
ATOM 677 C C . LEU A 1 87 ? 5.403 13.056 -3.943 1.00 95.88 87 LEU A C 1
ATOM 679 O O . LEU A 1 87 ? 6.312 13.847 -3.684 1.00 95.88 87 LEU A O 1
ATOM 683 N N . PHE A 1 88 ? 4.640 12.529 -2.989 1.00 94.00 88 PHE A N 1
ATOM 684 C CA . PHE A 1 88 ? 4.845 12.851 -1.579 1.00 94.00 88 PHE A CA 1
ATOM 685 C C . PHE A 1 88 ? 5.848 11.885 -0.933 1.00 94.00 88 PHE A C 1
ATOM 687 O O . PHE A 1 88 ? 5.545 10.712 -0.743 1.00 94.00 88 PHE A O 1
ATOM 694 N N . ARG A 1 89 ? 7.047 12.391 -0.599 1.00 93.81 89 ARG A N 1
ATOM 695 C CA . ARG A 1 89 ? 8.134 11.678 0.115 1.00 93.81 89 ARG A CA 1
ATOM 696 C C . ARG A 1 89 ? 8.414 10.235 -0.385 1.00 93.81 89 ARG A C 1
ATOM 698 O O . ARG A 1 89 ? 8.594 9.331 0.434 1.00 93.81 89 ARG A O 1
ATOM 705 N N . PRO A 1 90 ? 8.522 9.994 -1.704 1.00 95.94 90 PRO A N 1
ATOM 706 C CA . PRO A 1 90 ? 8.505 8.640 -2.266 1.00 95.94 90 PRO A CA 1
ATOM 707 C C . PRO A 1 90 ? 9.708 7.767 -1.865 1.00 95.94 90 PRO A C 1
ATOM 709 O O . PRO A 1 90 ? 9.581 6.548 -1.777 1.00 95.94 90 PRO A O 1
ATOM 712 N N . MET A 1 91 ? 10.861 8.367 -1.546 1.00 96.19 91 MET A N 1
ATOM 713 C CA . MET A 1 91 ? 12.036 7.615 -1.082 1.00 96.19 91 MET A CA 1
ATOM 714 C C . MET A 1 91 ? 11.780 6.849 0.220 1.00 96.19 91 MET A C 1
ATOM 716 O O . MET A 1 91 ? 12.340 5.778 0.419 1.00 96.19 91 MET A O 1
ATOM 720 N N . LEU A 1 92 ? 10.893 7.332 1.096 1.00 92.06 92 LEU A N 1
ATOM 721 C CA . LEU A 1 92 ? 10.545 6.587 2.309 1.00 92.06 92 LEU A CA 1
ATOM 722 C C . LEU A 1 92 ? 9.755 5.312 1.994 1.00 92.06 92 LEU A C 1
ATOM 724 O O . LEU A 1 92 ? 9.938 4.302 2.675 1.00 92.06 92 LEU A O 1
ATOM 728 N N . ASN A 1 93 ? 8.925 5.332 0.947 1.00 92.88 93 ASN A N 1
ATOM 729 C CA . ASN A 1 93 ? 8.277 4.126 0.443 1.00 92.88 93 ASN A CA 1
ATOM 730 C C . ASN A 1 93 ? 9.303 3.160 -0.158 1.00 92.88 93 ASN A C 1
ATOM 732 O O . ASN A 1 93 ? 9.231 1.973 0.139 1.00 92.88 93 ASN A O 1
ATOM 736 N N . MET A 1 94 ? 10.282 3.647 -0.932 1.00 96.81 94 MET A N 1
ATOM 737 C CA . MET A 1 94 ? 11.355 2.797 -1.478 1.00 96.81 94 MET A CA 1
ATOM 738 C C . MET A 1 94 ? 12.153 2.114 -0.360 1.00 96.81 94 MET A C 1
ATOM 740 O O . MET A 1 94 ? 12.281 0.890 -0.356 1.00 96.81 94 MET A O 1
ATOM 744 N N . ASN A 1 95 ? 12.537 2.881 0.665 1.00 95.38 95 ASN A N 1
ATOM 745 C CA . ASN A 1 95 ? 13.223 2.377 1.856 1.00 95.38 95 ASN A CA 1
ATOM 746 C C . ASN A 1 95 ? 12.434 1.286 2.584 1.00 95.38 95 ASN A C 1
ATOM 748 O O . ASN A 1 95 ? 12.997 0.298 3.067 1.00 95.38 95 ASN A O 1
ATOM 752 N N . ARG A 1 96 ? 11.112 1.447 2.688 1.00 90.94 96 ARG A N 1
ATOM 753 C CA . ARG A 1 96 ? 10.245 0.446 3.318 1.00 90.94 96 ARG A CA 1
ATOM 754 C C . ARG A 1 96 ? 10.041 -0.780 2.428 1.00 90.94 96 ARG A C 1
ATOM 756 O O . ARG A 1 96 ? 10.051 -1.899 2.948 1.00 90.94 96 ARG A O 1
ATOM 763 N N . MET A 1 97 ? 9.933 -0.593 1.114 1.00 94.81 97 MET A N 1
ATOM 764 C CA . MET A 1 97 ? 9.840 -1.679 0.141 1.00 94.81 97 MET A CA 1
ATOM 765 C C . MET A 1 97 ? 11.097 -2.550 0.171 1.00 94.81 97 MET A C 1
ATOM 767 O O . MET A 1 97 ? 10.982 -3.768 0.281 1.00 94.81 97 MET A O 1
ATOM 771 N N . LEU A 1 98 ? 12.290 -1.944 0.181 1.00 94.94 98 LEU A N 1
ATOM 772 C CA . LEU A 1 98 ? 13.557 -2.673 0.230 1.00 94.94 98 LEU A CA 1
ATOM 773 C C . LEU A 1 98 ? 13.728 -3.448 1.544 1.00 94.94 98 LEU A C 1
ATOM 775 O O . LEU A 1 98 ? 14.129 -4.613 1.538 1.00 94.94 98 LEU A O 1
ATOM 779 N N . LYS A 1 99 ? 13.386 -2.837 2.687 1.00 91.06 99 LYS A N 1
ATOM 780 C CA . LYS A 1 99 ? 13.376 -3.534 3.989 1.00 91.06 99 LYS A CA 1
ATOM 781 C C . LYS A 1 99 ? 12.422 -4.729 3.985 1.00 91.06 99 LYS A C 1
ATOM 783 O O . LYS A 1 99 ? 12.768 -5.793 4.497 1.00 91.06 99 LYS A O 1
ATOM 788 N N . SER A 1 100 ? 11.242 -4.558 3.391 1.00 88.44 100 SER A N 1
ATOM 789 C CA . SER A 1 100 ? 10.246 -5.623 3.259 1.00 88.44 100 SER A CA 1
ATOM 790 C C . SER A 1 100 ? 10.742 -6.739 2.335 1.00 88.44 100 SER A C 1
ATOM 792 O O . SER A 1 100 ? 10.577 -7.909 2.669 1.00 88.44 100 SER A O 1
ATOM 794 N N . ALA A 1 101 ? 11.433 -6.398 1.240 1.00 91.88 101 ALA A N 1
ATOM 795 C CA . ALA A 1 101 ? 12.016 -7.365 0.312 1.00 91.88 101 ALA A CA 1
ATOM 796 C C . ALA A 1 101 ? 13.078 -8.226 1.000 1.00 91.88 101 ALA A C 1
ATOM 798 O O . ALA A 1 101 ? 12.982 -9.451 0.981 1.00 91.88 101 ALA A O 1
ATOM 799 N N . LYS A 1 102 ? 14.015 -7.591 1.720 1.00 91.94 102 LYS A N 1
ATOM 800 C CA . LYS A 1 102 ? 15.038 -8.291 2.514 1.00 91.94 102 LYS A CA 1
ATOM 801 C C . LYS A 1 102 ? 14.416 -9.249 3.529 1.00 91.94 102 LYS A C 1
ATOM 803 O O . LYS A 1 102 ? 14.862 -10.384 3.660 1.00 91.94 102 LYS A O 1
ATOM 808 N N . ARG A 1 103 ? 13.360 -8.815 4.226 1.00 86.19 103 ARG A N 1
ATOM 809 C CA . ARG A 1 103 ? 12.664 -9.640 5.225 1.00 86.19 103 ARG A CA 1
ATOM 810 C C . ARG A 1 103 ? 11.916 -10.823 4.610 1.00 86.19 103 ARG A C 1
ATOM 812 O O . ARG A 1 103 ? 11.826 -11.867 5.244 1.00 86.19 103 ARG A O 1
ATOM 819 N N . ALA A 1 104 ? 11.375 -10.652 3.408 1.00 86.62 104 ALA A N 1
ATOM 820 C CA . ALA A 1 104 ? 10.671 -11.693 2.667 1.00 86.62 104 ALA A CA 1
ATOM 821 C C . ALA A 1 104 ? 11.611 -12.591 1.840 1.00 86.62 104 ALA A C 1
ATOM 823 O O . ALA A 1 104 ? 11.124 -13.413 1.068 1.00 86.62 104 ALA A O 1
ATOM 824 N N . CYS A 1 105 ? 12.935 -12.417 1.965 1.00 90.00 105 CYS A N 1
ATOM 825 C CA . CYS A 1 105 ? 13.941 -13.083 1.132 1.00 90.00 105 CYS A CA 1
ATOM 826 C C . CYS A 1 105 ? 13.690 -12.898 -0.377 1.00 90.00 105 CYS A C 1
ATOM 828 O O . CYS A 1 105 ? 14.033 -13.755 -1.187 1.00 90.00 105 CYS A O 1
ATOM 830 N N . LEU A 1 106 ? 13.076 -11.772 -0.745 1.00 91.50 106 LEU A N 1
ATOM 831 C CA . LEU A 1 106 ? 12.864 -11.361 -2.124 1.00 91.50 106 LEU A CA 1
ATOM 832 C C . LEU A 1 106 ? 14.115 -10.653 -2.662 1.00 91.50 106 LEU A C 1
ATOM 834 O O . LEU A 1 106 ? 14.913 -10.124 -1.877 1.00 91.50 106 LEU A O 1
ATOM 838 N N . PRO A 1 107 ? 14.282 -10.589 -3.991 1.00 92.12 107 PRO A N 1
ATOM 839 C CA . PRO A 1 107 ? 15.411 -9.898 -4.587 1.00 92.12 107 PRO A CA 1
ATOM 840 C C . PRO A 1 107 ? 15.508 -8.427 -4.176 1.00 92.12 107 PRO A C 1
ATOM 842 O O . PRO A 1 107 ? 14.519 -7.692 -4.151 1.00 92.12 107 PRO A O 1
ATOM 845 N N . SER A 1 108 ? 16.733 -7.992 -3.883 1.00 94.12 108 SER A N 1
ATOM 846 C CA . SER A 1 108 ? 17.048 -6.584 -3.642 1.00 94.12 108 SER A CA 1
ATOM 847 C C . SER A 1 108 ? 17.030 -5.802 -4.956 1.00 94.12 108 SER A C 1
ATOM 849 O O . SER A 1 108 ? 17.324 -6.353 -6.012 1.00 94.12 108 SER A O 1
ATOM 851 N N . PHE A 1 109 ? 16.753 -4.504 -4.891 1.00 95.06 109 PHE A N 1
ATOM 852 C CA . PHE A 1 109 ? 16.781 -3.581 -6.029 1.00 95.06 109 PHE A CA 1
ATOM 853 C C . PHE A 1 109 ? 17.375 -2.234 -5.596 1.00 95.06 109 PHE A C 1
ATOM 855 O O . PHE A 1 109 ? 17.529 -1.979 -4.399 1.00 95.06 109 PHE A O 1
ATOM 862 N N . ASN A 1 110 ? 17.726 -1.379 -6.559 1.00 96.81 110 ASN A N 1
ATOM 863 C CA . ASN A 1 110 ? 18.168 -0.014 -6.281 1.00 96.81 110 ASN A CA 1
ATOM 864 C C . ASN A 1 110 ? 16.944 0.903 -6.105 1.00 96.81 110 ASN A C 1
ATOM 866 O O . ASN A 1 110 ? 16.100 1.012 -6.992 1.00 96.81 110 ASN A O 1
ATOM 870 N N . GLU A 1 111 ? 16.851 1.546 -4.943 1.00 97.31 111 GLU A N 1
ATOM 871 C CA . GLU A 1 111 ? 15.723 2.396 -4.546 1.00 97.31 111 GLU A CA 1
ATOM 872 C C . GLU A 1 111 ? 15.549 3.621 -5.454 1.00 97.31 111 GLU A C 1
ATOM 874 O O . GLU A 1 111 ? 14.419 3.972 -5.792 1.00 97.31 111 GLU A O 1
ATOM 879 N N . ALA A 1 112 ? 16.652 4.251 -5.870 1.00 97.69 112 ALA A N 1
ATOM 880 C CA . ALA A 1 112 ? 16.628 5.432 -6.729 1.00 97.69 112 ALA A CA 1
ATOM 881 C C . ALA A 1 112 ? 16.239 5.076 -8.171 1.00 97.69 112 ALA A C 1
ATOM 883 O O . ALA A 1 112 ? 15.425 5.773 -8.772 1.00 97.69 112 ALA A O 1
ATOM 884 N N . GLU A 1 113 ? 16.749 3.959 -8.694 1.00 97.12 113 GLU A N 1
ATOM 885 C CA . GLU A 1 113 ? 16.403 3.471 -10.037 1.00 97.12 113 GLU A CA 1
ATOM 886 C C . GLU A 1 113 ? 14.925 3.079 -10.131 1.00 97.12 113 GLU A C 1
ATOM 888 O O . GLU A 1 113 ? 14.234 3.454 -11.080 1.00 97.12 113 GLU A O 1
ATOM 893 N N . LEU A 1 114 ? 14.398 2.373 -9.122 1.00 97.50 114 LEU A N 1
ATOM 894 C CA . LEU A 1 114 ? 12.975 2.034 -9.089 1.00 97.50 114 LEU A CA 1
ATOM 895 C C . LEU A 1 114 ? 12.105 3.294 -9.002 1.00 97.50 114 LEU A C 1
ATOM 897 O O . LEU A 1 114 ? 11.079 3.379 -9.681 1.00 97.50 114 LEU A O 1
ATOM 901 N N . LEU A 1 115 ? 12.515 4.281 -8.201 1.00 98.00 115 LEU A N 1
ATOM 902 C CA . LEU A 1 115 ? 11.809 5.555 -8.123 1.00 98.00 115 LEU A CA 1
ATOM 903 C C . LEU A 1 115 ? 11.822 6.299 -9.463 1.00 98.00 115 LEU A C 1
ATOM 905 O O . LEU A 1 115 ? 10.794 6.847 -9.856 1.00 98.00 115 LEU A O 1
ATOM 909 N N . GLU A 1 116 ? 12.942 6.297 -10.179 1.00 97.62 116 GLU A N 1
ATOM 910 C CA . GLU A 1 116 ? 13.039 6.908 -11.505 1.00 97.62 116 GLU A CA 1
ATOM 911 C C . GLU A 1 116 ? 12.132 6.200 -12.522 1.00 97.62 116 GLU A C 1
ATOM 913 O O . GLU A 1 116 ? 11.451 6.852 -13.316 1.00 97.62 116 GLU A O 1
ATOM 918 N N . CYS A 1 117 ? 12.026 4.872 -12.453 1.00 97.25 117 CYS A N 1
ATOM 919 C CA . CYS A 1 117 ? 11.091 4.121 -13.288 1.00 97.25 117 CYS A CA 1
ATOM 920 C C . CYS A 1 117 ? 9.624 4.463 -12.960 1.00 97.25 117 CYS A C 1
ATOM 922 O O . CYS A 1 117 ? 8.824 4.689 -13.868 1.00 97.25 117 CYS A O 1
ATOM 924 N N . ILE A 1 118 ? 9.276 4.589 -11.672 1.00 97.25 118 ILE A N 1
ATOM 925 C CA . ILE A 1 118 ? 7.949 5.055 -11.230 1.00 97.25 118 ILE A CA 1
ATOM 926 C C . ILE A 1 118 ? 7.681 6.483 -11.722 1.00 97.25 118 ILE A C 1
ATOM 928 O O . ILE A 1 118 ? 6.577 6.771 -12.180 1.00 97.25 118 ILE A O 1
ATOM 932 N N . ARG A 1 119 ? 8.677 7.375 -11.655 1.00 97.44 119 ARG A N 1
ATOM 933 C CA . ARG A 1 119 ? 8.566 8.755 -12.143 1.00 97.44 119 ARG A CA 1
ATOM 934 C C . ARG A 1 119 ? 8.228 8.778 -13.634 1.00 97.44 119 ARG A C 1
ATOM 936 O O . ARG A 1 119 ? 7.304 9.487 -14.016 1.00 97.44 119 ARG A O 1
ATOM 943 N N . LYS A 1 120 ? 8.920 7.972 -14.448 1.00 97.00 120 LYS A N 1
ATOM 944 C CA . LYS A 1 120 ? 8.645 7.834 -15.889 1.00 97.00 120 LYS A CA 1
ATOM 945 C C . LYS A 1 120 ? 7.264 7.244 -16.172 1.00 97.00 120 LYS A C 1
ATOM 947 O O . LYS A 1 120 ? 6.582 7.724 -17.065 1.00 97.00 120 LYS A O 1
ATOM 952 N N . LEU A 1 121 ? 6.824 6.246 -15.403 1.00 95.06 121 LEU A N 1
ATOM 953 C CA . LEU A 1 121 ? 5.468 5.701 -15.533 1.00 95.06 121 LEU A CA 1
ATOM 954 C C . LEU A 1 121 ? 4.403 6.778 -15.271 1.00 95.06 121 LEU A C 1
ATOM 956 O O . LEU A 1 121 ? 3.472 6.932 -16.052 1.00 95.06 121 LEU A O 1
ATOM 960 N N . VAL A 1 122 ? 4.565 7.554 -14.196 1.00 95.56 122 VAL A N 1
ATOM 961 C CA . VAL A 1 122 ? 3.652 8.662 -13.866 1.00 95.56 122 VAL A CA 1
ATOM 962 C C . VAL A 1 122 ? 3.714 9.778 -14.910 1.00 95.56 122 VAL A C 1
ATOM 964 O O . VAL A 1 122 ? 2.712 10.439 -15.134 1.00 95.56 122 VAL A O 1
ATOM 967 N N . GLU A 1 123 ? 4.862 10.000 -15.551 1.00 95.00 123 GLU A N 1
ATOM 968 C CA . GLU A 1 123 ? 5.016 10.970 -16.642 1.00 95.00 123 GLU A CA 1
ATOM 969 C C . GLU A 1 123 ? 4.255 10.546 -17.908 1.00 95.00 123 GLU A C 1
ATOM 971 O O . GLU A 1 123 ? 3.598 11.383 -18.530 1.00 95.00 123 GLU A O 1
ATOM 976 N N . VAL A 1 124 ? 4.287 9.252 -18.250 1.00 93.75 124 VAL A N 1
ATOM 977 C CA . VAL A 1 124 ? 3.503 8.677 -19.357 1.00 93.75 124 VAL A CA 1
ATOM 978 C C . VAL A 1 124 ? 2.003 8.834 -19.100 1.00 93.75 124 VAL A C 1
ATOM 980 O O . VAL A 1 124 ? 1.280 9.313 -19.968 1.00 93.75 124 VAL A O 1
ATOM 983 N N . ASP A 1 125 ? 1.547 8.510 -17.889 1.00 92.56 125 ASP A N 1
ATOM 984 C CA . ASP A 1 125 ? 0.132 8.573 -17.505 1.00 92.56 125 ASP A CA 1
ATOM 985 C C . ASP A 1 125 ? -0.226 9.859 -16.740 1.00 92.56 125 ASP A C 1
ATOM 987 O O . ASP A 1 125 ? -1.153 9.873 -15.928 1.00 92.56 125 ASP A O 1
ATOM 991 N N . GLN A 1 126 ? 0.496 10.960 -16.959 1.00 93.56 126 GLN A N 1
ATOM 992 C CA . GLN A 1 126 ? 0.317 12.165 -16.140 1.00 93.56 126 GLN A CA 1
ATOM 993 C C . GLN A 1 126 ? -1.107 12.728 -16.218 1.00 93.56 126 GLN A C 1
ATOM 995 O O . GLN A 1 126 ? -1.616 13.240 -15.223 1.00 93.56 126 GLN A O 1
ATOM 1000 N N . GLU A 1 127 ? -1.785 12.572 -17.355 1.00 91.19 127 GLU A N 1
ATOM 1001 C CA . GLU A 1 127 ? -3.173 13.003 -17.565 1.00 91.19 127 GLU A CA 1
ATOM 1002 C C . GLU A 1 127 ? -4.171 12.257 -16.664 1.00 91.19 127 GLU A C 1
ATOM 1004 O O . GLU A 1 127 ? -5.218 12.798 -16.314 1.00 91.19 127 GLU A O 1
ATOM 1009 N N . TRP A 1 128 ? -3.820 11.055 -16.192 1.00 90.81 128 TRP A N 1
ATOM 1010 C CA . TRP A 1 128 ? -4.612 10.320 -15.203 1.00 90.81 128 TRP A CA 1
ATOM 1011 C C . TRP A 1 128 ? -4.492 10.898 -13.791 1.00 90.81 128 TRP A C 1
ATOM 1013 O O . TRP A 1 128 ? -5.281 10.537 -12.913 1.00 90.81 128 TRP A O 1
ATOM 1023 N N . VAL A 1 129 ? -3.523 11.788 -13.535 1.00 92.19 129 VAL A N 1
ATOM 1024 C CA . VAL A 1 129 ? -3.445 12.525 -12.270 1.00 92.19 129 VAL A CA 1
ATOM 1025 C C . VAL A 1 129 ? -4.579 13.553 -12.236 1.00 92.19 129 VAL A C 1
ATOM 1027 O O . VAL A 1 129 ? -4.532 14.514 -13.012 1.00 92.19 129 VAL A O 1
ATOM 1030 N N . PRO A 1 130 ? -5.569 13.399 -11.332 1.00 90.62 130 PRO A N 1
ATOM 1031 C CA . PRO A 1 130 ? -6.793 14.189 -11.379 1.00 90.62 130 PRO A CA 1
ATOM 1032 C C . PRO A 1 130 ? -6.558 15.702 -11.345 1.00 90.62 130 PRO A C 1
ATOM 1034 O O . PRO A 1 130 ? -5.741 16.200 -10.570 1.00 90.62 130 PRO A O 1
ATOM 1037 N N . TYR A 1 131 ? -7.357 16.439 -12.117 1.00 91.25 131 TYR A N 1
ATOM 1038 C CA . TYR A 1 131 ? -7.469 17.902 -12.061 1.00 91.25 131 TYR A CA 1
ATOM 1039 C C . TYR A 1 131 ? -8.385 18.325 -10.908 1.00 91.25 131 TYR A C 1
ATOM 1041 O O . TYR A 1 131 ? -9.428 18.944 -11.100 1.00 91.25 131 TYR A O 1
ATOM 1049 N N . SER A 1 132 ? -8.040 17.903 -9.695 1.00 85.94 132 SER A N 1
ATOM 1050 C CA . SER A 1 132 ? -8.815 18.197 -8.495 1.00 85.94 132 SER A CA 1
ATOM 1051 C C . SER A 1 132 ? -7.911 18.218 -7.273 1.00 85.94 132 SER A C 1
ATOM 1053 O O . SER A 1 132 ? -7.158 17.274 -7.044 1.00 85.94 132 SER A O 1
ATOM 1055 N N . ASP A 1 133 ? -8.075 19.242 -6.437 1.00 83.31 133 ASP A N 1
ATOM 1056 C CA . ASP A 1 133 ? -7.367 19.375 -5.156 1.00 83.31 133 ASP A CA 1
ATOM 1057 C C . ASP A 1 133 ? -7.740 18.270 -4.149 1.00 83.31 133 ASP A C 1
ATOM 1059 O O . ASP A 1 133 ? -7.035 18.030 -3.170 1.00 83.31 133 ASP A O 1
ATOM 1063 N N . ASN A 1 134 ? -8.850 17.573 -4.401 1.00 80.94 134 ASN A N 1
ATOM 1064 C CA . ASN A 1 134 ? -9.419 16.561 -3.520 1.00 80.94 134 ASN A CA 1
ATOM 1065 C C . ASN A 1 134 ? -9.215 15.130 -4.040 1.00 80.94 134 ASN A C 1
ATOM 1067 O O . ASN A 1 134 ? -9.717 14.185 -3.438 1.00 80.94 134 ASN A O 1
ATOM 1071 N N . ALA A 1 135 ? -8.484 14.937 -5.138 1.00 86.31 135 ALA A N 1
ATOM 1072 C CA . ALA A 1 135 ? -8.211 13.620 -5.703 1.00 86.31 135 ALA A CA 1
ATOM 1073 C C . ALA A 1 135 ? -6.711 13.434 -5.966 1.00 86.31 135 ALA A C 1
ATOM 1075 O O . ALA A 1 135 ? -5.909 14.361 -5.891 1.00 86.31 135 ALA A O 1
ATOM 1076 N N . SER A 1 136 ? -6.297 12.194 -6.205 1.00 90.12 136 SER A N 1
ATOM 1077 C CA . SER A 1 136 ? -4.883 11.866 -6.413 1.00 90.12 136 SER A CA 1
ATOM 1078 C C . SER A 1 136 ? -4.735 10.641 -7.299 1.00 90.12 136 SER A C 1
ATOM 1080 O O . SER A 1 136 ? -5.674 9.860 -7.437 1.00 90.12 136 SER A O 1
ATOM 1082 N N . LEU A 1 137 ? -3.549 10.445 -7.866 1.00 90.69 137 LEU A N 1
ATOM 1083 C CA . LEU A 1 137 ? -3.197 9.195 -8.528 1.00 90.69 137 LEU A CA 1
ATOM 1084 C C . LEU A 1 137 ? -2.507 8.286 -7.517 1.00 90.69 137 LEU A C 1
ATOM 1086 O O . LEU A 1 137 ? -1.432 8.605 -7.009 1.00 90.69 137 LEU A O 1
ATOM 1090 N N . TYR A 1 138 ? -3.125 7.157 -7.199 1.00 91.25 138 TYR A N 1
ATOM 1091 C CA . TYR A 1 138 ? -2.533 6.156 -6.330 1.00 91.25 138 TYR A CA 1
ATOM 1092 C C . TYR A 1 138 ? -1.543 5.294 -7.116 1.00 91.25 138 TYR A C 1
ATOM 1094 O O . TYR A 1 138 ? -1.881 4.749 -8.164 1.00 91.25 138 TYR A O 1
ATOM 1102 N N . ILE A 1 139 ? -0.336 5.139 -6.577 1.00 93.88 139 ILE A N 1
ATOM 1103 C CA . ILE A 1 139 ? 0.752 4.353 -7.156 1.00 93.88 139 ILE A CA 1
ATOM 1104 C C . ILE A 1 139 ? 0.967 3.131 -6.271 1.00 93.88 139 ILE A C 1
ATOM 1106 O O . ILE A 1 139 ? 1.205 3.252 -5.062 1.00 93.88 139 ILE A O 1
ATOM 1110 N N . ARG A 1 140 ? 0.892 1.949 -6.880 1.00 93.50 140 ARG A N 1
ATOM 1111 C CA . ARG A 1 140 ? 0.945 0.664 -6.182 1.00 93.50 140 ARG A CA 1
ATOM 1112 C C . ARG A 1 140 ? 2.057 -0.220 -6.770 1.00 93.50 140 ARG A C 1
ATOM 1114 O O . ARG A 1 140 ? 1.798 -1.011 -7.679 1.00 93.50 140 ARG A O 1
ATOM 1121 N N . PRO A 1 141 ? 3.296 -0.101 -6.261 1.00 95.75 141 PRO A N 1
ATOM 1122 C CA . PRO A 1 141 ? 4.355 -1.062 -6.536 1.00 95.75 141 PRO A CA 1
ATOM 1123 C C . PRO A 1 141 ? 4.065 -2.400 -5.861 1.00 95.75 141 PRO A C 1
ATOM 1125 O O . PRO A 1 141 ? 3.618 -2.439 -4.714 1.00 95.75 141 PRO A O 1
ATOM 1128 N N . HIS A 1 142 ? 4.377 -3.483 -6.556 1.00 95.12 142 HIS A N 1
ATOM 1129 C CA . HIS A 1 142 ? 4.327 -4.852 -6.070 1.00 95.12 142 HIS A CA 1
ATOM 1130 C C . HIS A 1 142 ? 5.624 -5.568 -6.419 1.00 95.12 142 HIS A C 1
ATOM 1132 O O . HIS A 1 142 ? 6.221 -5.320 -7.466 1.00 95.12 142 HIS A O 1
ATOM 1138 N N . LEU A 1 143 ? 6.017 -6.498 -5.557 1.00 94.56 143 LEU A N 1
ATOM 1139 C CA . LEU A 1 143 ? 7.071 -7.462 -5.835 1.00 94.56 143 LEU A CA 1
ATOM 1140 C C . LEU A 1 143 ? 6.534 -8.855 -5.508 1.00 94.56 143 LEU A C 1
ATOM 1142 O O . LEU A 1 143 ? 6.265 -9.155 -4.344 1.00 94.56 143 LEU A O 1
ATOM 1146 N N . LEU A 1 144 ? 6.339 -9.670 -6.543 1.00 92.19 144 LEU A N 1
ATOM 1147 C CA . LEU A 1 144 ? 5.843 -11.044 -6.483 1.00 92.19 144 LEU A CA 1
ATOM 1148 C C . LEU A 1 144 ? 6.968 -11.990 -6.884 1.00 92.19 144 LEU A C 1
ATOM 1150 O O . LEU A 1 144 ? 7.255 -12.118 -8.071 1.00 92.19 144 LEU A O 1
ATOM 1154 N N . ALA A 1 145 ? 7.584 -12.678 -5.924 1.00 89.19 145 ALA A N 1
ATOM 1155 C CA . ALA A 1 145 ? 8.722 -13.560 -6.191 1.00 89.19 145 ALA A CA 1
ATOM 1156 C C . ALA A 1 145 ? 9.824 -12.879 -7.046 1.00 89.19 145 ALA A C 1
ATOM 1158 O O . ALA A 1 145 ? 10.608 -12.092 -6.523 1.00 89.19 145 ALA A O 1
ATOM 1159 N N . LEU A 1 146 ? 9.869 -13.162 -8.352 1.00 90.31 146 LEU A N 1
ATOM 1160 C CA . LEU A 1 146 ? 10.845 -12.637 -9.317 1.00 90.31 146 LEU A CA 1
ATOM 1161 C C . LEU A 1 146 ? 10.276 -11.546 -10.246 1.00 90.31 146 LEU A C 1
ATOM 1163 O O . LEU A 1 146 ? 10.902 -11.192 -11.238 1.00 90.31 146 LEU A O 1
ATOM 1167 N N . LEU A 1 147 ? 9.083 -11.025 -9.957 1.00 94.44 147 LEU A N 1
ATOM 1168 C CA . LEU A 1 147 ? 8.390 -10.038 -10.780 1.00 94.44 147 LEU A CA 1
ATOM 1169 C C . LEU A 1 147 ? 8.115 -8.767 -9.978 1.00 94.44 147 LEU A C 1
ATOM 1171 O O . LEU A 1 147 ? 7.357 -8.798 -9.007 1.00 94.44 147 LEU A O 1
ATOM 1175 N N . LEU A 1 148 ? 8.668 -7.639 -10.416 1.00 96.19 148 LEU A N 1
ATOM 1176 C CA . LEU A 1 148 ? 8.297 -6.319 -9.920 1.00 96.19 148 LEU A CA 1
ATOM 1177 C C . LEU A 1 148 ? 7.339 -5.671 -10.912 1.00 96.19 148 LEU A C 1
ATOM 1179 O O . LEU A 1 148 ? 7.614 -5.630 -12.108 1.00 96.19 148 LEU A O 1
ATOM 1183 N N . TYR A 1 149 ? 6.228 -5.125 -10.431 1.00 95.62 149 TYR A N 1
ATOM 1184 C CA . TYR A 1 149 ? 5.360 -4.319 -11.281 1.00 95.62 149 TYR A CA 1
ATOM 1185 C C . TYR A 1 149 ? 4.720 -3.161 -10.524 1.00 95.62 149 TYR A C 1
ATOM 1187 O O . TYR A 1 149 ? 4.556 -3.201 -9.306 1.00 95.62 149 TYR A O 1
ATOM 1195 N N . VAL A 1 150 ? 4.356 -2.109 -11.251 1.00 95.44 150 VAL A N 1
ATOM 1196 C CA . VAL A 1 150 ? 3.691 -0.924 -10.707 1.00 95.44 150 VAL A CA 1
ATOM 1197 C C . VAL A 1 150 ? 2.435 -0.660 -11.515 1.00 95.44 150 VAL A C 1
ATOM 1199 O O . VAL A 1 150 ? 2.458 -0.680 -12.744 1.00 95.44 150 VAL A O 1
ATOM 1202 N N . ILE A 1 151 ? 1.345 -0.411 -10.797 1.00 92.69 151 ILE A N 1
ATOM 1203 C CA . ILE A 1 151 ? 0.054 -0.022 -11.361 1.00 92.69 151 ILE A CA 1
ATOM 1204 C C . ILE A 1 151 ? -0.400 1.303 -10.764 1.00 92.69 151 ILE A C 1
ATOM 1206 O O . ILE A 1 151 ? -0.083 1.630 -9.612 1.00 92.69 151 ILE A O 1
ATOM 1210 N N . LEU A 1 152 ? -1.157 2.041 -11.565 1.00 89.50 152 LEU A N 1
ATOM 1211 C CA . LEU A 1 152 ? -1.681 3.357 -11.247 1.00 89.50 152 LEU A CA 1
ATOM 1212 C C . LEU A 1 152 ? -3.207 3.303 -11.164 1.00 89.50 152 LEU A C 1
ATOM 1214 O O . LEU A 1 152 ? -3.853 2.519 -11.852 1.00 89.50 152 LEU A O 1
ATOM 1218 N N . SER A 1 153 ? -3.797 4.116 -10.294 1.00 87.94 153 SER A N 1
ATOM 1219 C CA . SER A 1 153 ? -5.252 4.261 -10.224 1.00 87.94 153 SER A CA 1
ATOM 1220 C C . SER A 1 153 ? -5.616 5.647 -9.717 1.00 87.94 153 SER A C 1
ATOM 1222 O O . SER A 1 153 ? -5.221 5.974 -8.592 1.00 87.94 153 SER A O 1
ATOM 1224 N N . PRO A 1 154 ? -6.382 6.464 -10.461 1.00 87.44 154 PRO A N 1
ATOM 1225 C CA . PRO A 1 154 ? -7.008 7.641 -9.878 1.00 87.44 154 PRO A CA 1
ATOM 1226 C C . PRO A 1 154 ? -7.867 7.223 -8.683 1.00 87.44 154 PRO A C 1
ATOM 1228 O O . PRO A 1 154 ? -8.532 6.185 -8.704 1.00 87.44 154 PRO A O 1
ATOM 1231 N N . VAL A 1 155 ? -7.805 8.012 -7.617 1.00 81.88 155 VAL A N 1
ATOM 1232 C CA . VAL A 1 155 ? -8.617 7.841 -6.413 1.00 81.88 155 VAL A CA 1
ATOM 1233 C C . VAL A 1 155 ? -9.202 9.188 -6.016 1.00 81.88 155 VAL A C 1
ATOM 1235 O O . VAL A 1 155 ? -8.499 10.203 -5.968 1.00 81.88 155 VAL A O 1
ATOM 1238 N N . ALA A 1 156 ? -10.504 9.186 -5.741 1.00 75.69 156 ALA A N 1
ATOM 1239 C CA . ALA A 1 156 ? -11.226 10.360 -5.276 1.00 75.69 156 ALA A CA 1
ATOM 1240 C C . ALA A 1 156 ? -10.892 10.681 -3.810 1.00 75.69 156 ALA A C 1
ATOM 1242 O O . ALA A 1 156 ? -10.180 9.934 -3.126 1.00 75.69 156 ALA A O 1
ATOM 1243 N N . ALA A 1 157 ? -11.445 11.788 -3.315 1.00 69.00 157 ALA A N 1
ATOM 1244 C CA . ALA A 1 157 ? -11.426 12.085 -1.893 1.00 69.00 157 ALA A CA 1
ATOM 1245 C C . ALA A 1 157 ? -12.026 10.919 -1.113 1.00 69.00 157 ALA A C 1
ATOM 1247 O O . ALA A 1 157 ? -13.113 10.432 -1.425 1.00 69.00 157 ALA A O 1
ATOM 1248 N N . TYR A 1 158 ? -11.333 10.519 -0.049 1.00 62.59 158 TYR A N 1
ATOM 1249 C CA . TYR A 1 158 ? -11.848 9.509 0.871 1.00 62.59 158 TYR A CA 1
ATOM 1250 C C . TYR A 1 158 ? -13.116 9.995 1.594 1.00 62.59 158 TYR A C 1
ATOM 1252 O O . TYR A 1 158 ? -13.956 9.194 1.996 1.00 62.59 158 TYR A O 1
ATOM 1260 N N . PHE A 1 159 ? -13.283 11.316 1.718 1.00 58.91 159 PHE A N 1
ATOM 1261 C CA . PHE A 1 159 ? -14.474 11.932 2.280 1.00 58.91 159 PHE A CA 1
ATOM 1262 C C . PHE A 1 159 ? -15.038 12.994 1.334 1.00 58.91 159 PHE A C 1
ATOM 1264 O O . PHE A 1 159 ? -14.365 13.974 1.026 1.00 58.91 159 PHE A O 1
ATOM 1271 N N . SER A 1 160 ? -16.285 12.816 0.894 1.00 47.16 160 SER A N 1
ATOM 1272 C CA . SER A 1 160 ? -16.967 13.741 -0.022 1.00 47.16 160 SER A CA 1
ATOM 1273 C C . SER A 1 160 ? -17.371 15.075 0.626 1.00 47.16 160 SER A C 1
ATOM 1275 O O . SER A 1 160 ? -17.564 16.058 -0.081 1.00 47.16 160 SER A O 1
ATOM 1277 N N . THR A 1 161 ? -17.480 15.134 1.960 1.00 41.66 161 THR A N 1
ATOM 1278 C CA . THR A 1 161 ? -17.920 16.317 2.725 1.00 41.66 161 THR A CA 1
ATOM 1279 C C . THR A 1 161 ? -17.208 16.383 4.085 1.00 41.66 161 THR A C 1
ATOM 1281 O O . THR A 1 161 ? -17.768 15.969 5.101 1.00 41.66 161 THR A O 1
ATOM 1284 N N . GLY A 1 162 ? -15.959 16.857 4.114 1.00 53.16 162 GLY A N 1
ATOM 1285 C CA . GLY A 1 162 ? -15.164 16.954 5.349 1.00 53.16 162 GLY A CA 1
ATOM 1286 C C . GLY A 1 162 ? -14.785 15.594 5.952 1.00 53.16 162 GLY A C 1
ATOM 1287 O O . GLY A 1 162 ? -15.288 14.556 5.537 1.00 53.16 162 GLY A O 1
ATOM 1288 N N . ALA A 1 163 ? -13.866 15.573 6.918 1.00 58.16 163 ALA A N 1
ATOM 1289 C CA . ALA A 1 163 ? -13.394 14.329 7.520 1.00 58.16 163 ALA A CA 1
ATOM 1290 C C . ALA A 1 163 ? -14.515 13.651 8.335 1.00 58.16 163 ALA A C 1
ATOM 1292 O O . ALA A 1 163 ? -14.737 13.987 9.497 1.00 58.16 163 ALA A O 1
ATOM 1293 N N . LYS A 1 164 ? -15.248 12.708 7.725 1.00 70.12 164 LYS A N 1
ATOM 1294 C CA . LYS A 1 164 ? -16.260 11.915 8.433 1.00 70.12 164 LYS A CA 1
ATOM 1295 C C . LYS A 1 164 ? -15.551 10.973 9.395 1.00 70.12 164 LYS A C 1
ATOM 1297 O O . LYS A 1 164 ? -14.775 10.114 8.980 1.00 70.12 164 LYS A O 1
ATOM 1302 N N . ALA A 1 165 ? -15.810 11.159 10.680 1.00 78.69 165 ALA A N 1
ATOM 1303 C CA . ALA A 1 165 ? -15.208 10.343 11.712 1.00 78.69 165 ALA A CA 1
ATOM 1304 C C . ALA A 1 165 ? -15.713 8.894 11.641 1.00 78.69 165 ALA A C 1
ATOM 1306 O O . ALA A 1 165 ? -16.909 8.651 11.467 1.00 78.69 165 ALA A O 1
ATOM 1307 N N . VAL A 1 166 ? -14.795 7.937 11.767 1.00 83.94 166 VAL A N 1
ATOM 1308 C CA . VAL A 1 166 ? -15.100 6.503 11.689 1.00 83.94 166 VAL A CA 1
ATOM 1309 C C . VAL A 1 166 ? -15.383 5.921 13.066 1.00 83.94 166 VAL A C 1
ATOM 1311 O O . VAL A 1 166 ? -14.799 6.338 14.066 1.00 83.94 166 VAL A O 1
ATOM 1314 N N . SER A 1 167 ? -16.253 4.918 13.101 1.00 87.31 167 SER A N 1
ATOM 1315 C CA . SER A 1 167 ? -16.485 4.091 14.279 1.00 87.31 167 SER A CA 1
ATOM 1316 C C . SER A 1 167 ? -15.651 2.818 14.238 1.00 87.31 167 SER A C 1
ATOM 1318 O O . SER A 1 167 ? -15.503 2.195 13.179 1.00 87.31 167 SER A O 1
ATOM 1320 N N . LEU A 1 168 ? -15.082 2.464 15.389 1.00 87.69 168 LEU A N 1
ATOM 1321 C CA . LEU A 1 168 ? -14.147 1.358 15.531 1.00 87.69 168 LEU A CA 1
ATOM 1322 C C . LEU A 1 168 ? -14.751 0.221 16.339 1.00 87.69 168 LEU A C 1
ATOM 1324 O O . LEU A 1 168 ? -15.349 0.459 17.382 1.00 87.69 168 LEU A O 1
ATOM 1328 N N . TRP A 1 169 ? -14.511 -1.005 15.899 1.00 89.81 169 TRP A N 1
ATOM 1329 C CA . TRP A 1 169 ? -14.791 -2.207 16.671 1.00 89.81 169 TRP A CA 1
ATOM 1330 C C . TRP A 1 169 ? -13.494 -2.769 17.246 1.00 89.81 169 TRP A C 1
ATOM 1332 O O . TRP A 1 169 ? -12.521 -2.956 16.513 1.00 89.81 169 TRP A O 1
ATOM 1342 N N . ALA A 1 170 ? -13.468 -2.994 18.554 1.00 89.62 170 ALA A N 1
ATOM 1343 C CA . ALA A 1 170 ? -12.318 -3.489 19.290 1.00 89.62 170 ALA A CA 1
ATOM 1344 C C . ALA A 1 170 ? -12.662 -4.847 19.916 1.00 89.62 170 ALA A C 1
ATOM 1346 O O . ALA A 1 170 ? -13.507 -4.931 20.808 1.00 89.62 170 ALA A O 1
ATOM 1347 N N . ASP A 1 171 ? -11.992 -5.901 19.455 1.00 86.62 171 ASP A N 1
ATOM 1348 C CA . ASP A 1 171 ? -12.167 -7.263 19.962 1.00 86.62 171 ASP A CA 1
ATOM 1349 C C . ASP A 1 171 ? -10.797 -7.935 20.141 1.00 86.62 171 ASP A C 1
ATOM 1351 O O . ASP A 1 171 ? -10.018 -8.072 19.193 1.00 86.62 171 ASP A O 1
ATOM 1355 N N . CYS A 1 172 ? -10.501 -8.355 21.374 1.00 84.44 172 CYS A N 1
ATOM 1356 C CA . CYS A 1 172 ? -9.238 -8.993 21.754 1.00 84.44 172 CYS A CA 1
ATOM 1357 C C . CYS A 1 172 ? -9.062 -10.391 21.153 1.00 84.44 172 CYS A C 1
ATOM 1359 O O . CYS A 1 172 ? -7.945 -10.910 21.122 1.00 84.44 172 CYS A O 1
ATOM 1361 N N . LYS A 1 173 ? -10.139 -11.005 20.648 1.00 85.25 173 LYS A N 1
ATOM 1362 C CA . LYS A 1 173 ? -10.089 -12.297 19.956 1.00 85.25 173 LYS A CA 1
ATOM 1363 C C . LYS A 1 173 ? -9.193 -12.249 18.715 1.00 85.25 173 LYS A C 1
ATOM 1365 O O . LYS A 1 173 ? -8.630 -13.274 18.326 1.00 85.25 173 LYS A O 1
ATOM 1370 N N . TYR A 1 174 ? -9.044 -11.075 18.096 1.00 83.75 174 TYR A N 1
ATOM 1371 C CA . TYR A 1 174 ? -8.316 -10.911 16.843 1.00 83.75 174 TYR A CA 1
ATOM 1372 C C . TYR A 1 174 ? -7.021 -10.126 17.024 1.00 83.75 174 TYR A C 1
ATOM 1374 O O . TYR A 1 174 ? -7.011 -8.922 17.268 1.00 83.75 174 TYR A O 1
ATOM 1382 N N . ILE A 1 175 ? -5.899 -10.807 16.791 1.00 81.88 175 ILE A N 1
ATOM 1383 C CA . ILE A 1 175 ? -4.566 -10.208 16.867 1.00 81.88 175 ILE A CA 1
ATOM 1384 C C . ILE A 1 175 ? -4.028 -9.945 15.458 1.00 81.88 175 ILE A C 1
ATOM 1386 O O . ILE A 1 175 ? -3.884 -10.856 14.639 1.00 81.88 175 ILE A O 1
ATOM 1390 N N . ARG A 1 176 ? -3.673 -8.686 15.175 1.00 80.88 176 ARG A N 1
ATOM 1391 C CA . ARG A 1 176 ? -3.161 -8.265 13.856 1.00 80.88 176 ARG A CA 1
ATOM 1392 C C . ARG A 1 176 ? -1.720 -8.699 13.588 1.00 80.88 176 ARG A C 1
ATOM 1394 O O . ARG A 1 176 ? -1.336 -8.962 12.447 1.00 80.88 176 ARG A O 1
ATOM 1401 N N . ALA A 1 177 ? -0.886 -8.628 14.616 1.00 79.56 177 ALA A N 1
ATOM 1402 C CA . ALA A 1 177 ? 0.531 -8.964 14.599 1.00 79.56 177 ALA A CA 1
ATOM 1403 C C . ALA A 1 177 ? 0.996 -9.223 16.033 1.00 79.56 177 ALA A C 1
ATOM 1405 O O . ALA A 1 177 ? 0.381 -8.733 16.974 1.00 79.56 177 ALA A O 1
ATOM 1406 N N . TRP A 1 178 ? 2.087 -9.967 16.185 1.00 81.06 178 TRP A N 1
ATOM 1407 C CA . TRP A 1 178 ? 2.662 -10.301 17.483 1.00 81.06 178 TRP A CA 1
ATOM 1408 C C . TRP A 1 178 ? 4.184 -10.261 17.438 1.00 81.06 178 TRP A C 1
ATOM 1410 O O . TRP A 1 178 ? 4.793 -10.340 16.365 1.00 81.06 178 TRP A O 1
ATOM 1420 N N . LYS A 1 179 ? 4.813 -10.128 18.610 1.00 77.31 179 LYS A N 1
ATOM 1421 C CA . LYS A 1 179 ? 6.276 -10.051 18.714 1.00 77.31 179 LYS A CA 1
ATOM 1422 C C . LYS A 1 179 ? 6.923 -11.298 18.095 1.00 77.31 179 LYS A C 1
ATOM 1424 O O . LYS A 1 179 ? 6.494 -12.424 18.328 1.00 77.31 179 LYS A O 1
ATOM 1429 N N . GLY A 1 180 ? 7.953 -11.088 17.276 1.00 70.31 180 GLY A N 1
ATOM 1430 C CA . GLY A 1 180 ? 8.701 -12.165 16.617 1.00 70.31 180 GLY A CA 1
ATOM 1431 C C . GLY A 1 180 ? 8.110 -12.695 15.303 1.00 70.31 180 GLY A C 1
ATOM 1432 O O . GLY A 1 180 ? 8.784 -13.466 14.625 1.00 70.31 180 GLY A O 1
ATOM 1433 N N . ARG A 1 181 ? 6.910 -12.273 14.870 1.00 64.56 181 ARG A N 1
ATOM 1434 C CA . ARG A 1 181 ? 6.356 -12.648 13.551 1.00 64.56 181 ARG A CA 1
ATOM 1435 C C . ARG A 1 181 ? 5.820 -11.450 12.770 1.00 64.56 181 ARG A C 1
ATOM 1437 O O . ARG A 1 181 ? 5.585 -10.374 13.309 1.00 64.56 181 ARG A O 1
ATOM 1444 N N . HIS A 1 182 ? 5.715 -11.615 11.451 1.00 58.47 182 HIS A N 1
ATOM 1445 C CA . HIS A 1 182 ? 5.190 -10.581 10.561 1.00 58.47 182 HIS A CA 1
ATOM 1446 C C . HIS A 1 182 ? 3.655 -10.585 10.560 1.00 58.47 182 HIS A C 1
ATOM 1448 O O . HIS A 1 182 ? 3.026 -11.621 10.766 1.00 58.47 182 HIS A O 1
ATOM 1454 N N . ARG A 1 183 ? 3.063 -9.418 10.283 1.00 58.00 183 ARG A N 1
ATOM 1455 C CA . ARG A 1 183 ? 1.627 -9.233 10.040 1.00 58.00 183 ARG A CA 1
ATOM 1456 C C . ARG A 1 183 ? 1.125 -10.260 9.012 1.00 58.00 183 ARG A C 1
ATOM 1458 O O . ARG A 1 183 ? 1.656 -10.313 7.902 1.00 58.00 183 ARG A O 1
ATOM 1465 N N . GLY A 1 184 ? 0.099 -11.027 9.369 1.00 50.91 184 GLY A N 1
ATOM 1466 C CA . GLY A 1 184 ? -0.703 -11.779 8.403 1.00 50.91 184 GLY A CA 1
ATOM 1467 C C . GLY A 1 184 ? -1.707 -10.857 7.705 1.00 50.91 184 GLY A C 1
ATOM 1468 O O . GLY A 1 184 ? -2.096 -9.830 8.259 1.00 50.91 184 GLY A O 1
ATOM 1469 N N . LEU A 1 185 ? -2.135 -11.196 6.488 1.00 48.62 185 LEU A N 1
ATOM 1470 C CA . LEU A 1 185 ? -3.205 -10.469 5.793 1.00 48.62 185 LEU A CA 1
ATOM 1471 C C . LEU A 1 185 ? -4.515 -10.620 6.589 1.00 48.62 185 LEU A C 1
ATOM 1473 O O . LEU A 1 185 ? -5.201 -11.635 6.496 1.00 48.62 185 LEU A O 1
ATOM 1477 N N . ALA A 1 186 ? -4.822 -9.635 7.430 1.00 48.94 186 ALA A N 1
ATOM 1478 C CA . ALA A 1 186 ? -5.973 -9.654 8.323 1.00 48.94 186 ALA A CA 1
ATOM 1479 C C . ALA A 1 186 ? -7.251 -9.293 7.542 1.00 48.94 186 ALA A C 1
ATOM 1481 O O . ALA A 1 186 ? -7.396 -8.168 7.070 1.00 48.94 186 ALA A O 1
ATOM 1482 N N . LYS A 1 187 ? -8.178 -10.251 7.409 1.00 52.16 187 LYS A N 1
ATOM 1483 C CA . LYS A 1 187 ? -9.467 -10.115 6.698 1.00 52.16 187 LYS A CA 1
ATOM 1484 C C . LYS A 1 187 ? -10.633 -9.710 7.611 1.00 52.16 187 LYS A C 1
ATOM 1486 O O . LYS A 1 187 ? -11.775 -10.052 7.335 1.00 52.16 187 LYS A O 1
ATOM 1491 N N . TRP A 1 188 ? -10.371 -8.992 8.696 1.00 54.53 188 TRP A N 1
ATOM 1492 C CA . TRP A 1 188 ? -11.367 -8.802 9.761 1.00 54.53 188 TRP A CA 1
ATOM 1493 C C . TRP A 1 188 ? -12.194 -7.514 9.631 1.00 54.53 188 TRP A C 1
ATOM 1495 O O . TRP A 1 188 ? -12.934 -7.157 10.537 1.00 54.53 188 TRP A O 1
ATOM 1505 N N . GLY A 1 189 ? -12.097 -6.814 8.495 1.00 54.19 189 GLY A N 1
ATOM 1506 C CA . GLY A 1 189 ? -12.927 -5.634 8.226 1.00 54.19 189 GLY A CA 1
ATOM 1507 C C . GLY A 1 189 ? -14.419 -5.948 8.059 1.00 54.19 189 GLY A C 1
ATOM 1508 O O . GLY A 1 189 ? -15.230 -5.051 8.236 1.00 54.19 189 GLY A O 1
ATOM 1509 N N . TYR A 1 190 ? -14.779 -7.198 7.739 1.00 63.94 190 TYR A N 1
ATOM 1510 C CA . TYR A 1 190 ? -16.174 -7.600 7.528 1.00 63.94 190 TYR A CA 1
ATOM 1511 C C . TYR A 1 190 ? -16.945 -7.759 8.839 1.00 63.94 190 TYR A C 1
ATOM 1513 O O . TYR A 1 190 ? -18.038 -7.225 8.949 1.00 63.94 190 TYR A O 1
ATOM 1521 N N . GLU A 1 191 ? -16.358 -8.397 9.854 1.00 76.19 191 GLU A N 1
ATOM 1522 C CA . GLU A 1 191 ? -17.036 -8.580 11.147 1.00 76.19 191 GLU A CA 1
ATOM 1523 C C . GLU A 1 191 ? -17.317 -7.236 11.831 1.00 76.19 191 GLU A C 1
ATOM 1525 O O . GLU A 1 191 ? -18.373 -7.054 12.422 1.00 76.19 191 GLU A O 1
ATOM 1530 N N . ALA A 1 192 ? -16.438 -6.238 11.671 1.00 80.12 192 ALA A N 1
ATOM 1531 C CA . ALA A 1 192 ? -16.694 -4.892 12.185 1.00 80.12 192 ALA A CA 1
ATOM 1532 C C . ALA A 1 192 ? -18.009 -4.291 11.651 1.00 80.12 192 ALA A C 1
ATOM 1534 O O . ALA A 1 192 ? -18.703 -3.596 12.398 1.00 80.12 192 ALA A O 1
ATOM 1535 N N . LEU A 1 193 ? -18.366 -4.576 10.390 1.00 80.50 193 LEU A N 1
ATOM 1536 C CA . LEU A 1 193 ? -19.601 -4.086 9.772 1.00 80.50 193 LEU A CA 1
ATOM 1537 C C . LEU A 1 193 ? -20.840 -4.705 10.420 1.00 80.50 193 LEU A C 1
ATOM 1539 O O . LEU A 1 193 ? -21.820 -3.989 10.626 1.00 80.50 193 LEU A O 1
ATOM 1543 N N . ASP A 1 194 ? -20.775 -5.983 10.801 1.00 84.88 194 ASP A N 1
ATOM 1544 C CA . ASP A 1 194 ? -21.863 -6.674 11.505 1.00 84.88 194 ASP A CA 1
ATOM 1545 C C . ASP A 1 194 ? -22.153 -6.022 12.870 1.00 84.88 194 ASP A C 1
ATOM 1547 O O . ASP A 1 194 ? -23.290 -6.010 13.339 1.00 84.88 194 ASP A O 1
ATOM 1551 N N . TYR A 1 195 ? -21.143 -5.384 13.470 1.00 84.44 195 TYR A N 1
ATOM 1552 C CA . TYR A 1 195 ? -21.264 -4.588 14.695 1.00 84.44 195 TYR A CA 1
ATOM 1553 C C . TYR A 1 195 ? -21.495 -3.083 14.444 1.00 84.44 195 TYR A C 1
ATOM 1555 O O . TYR A 1 195 ? -21.348 -2.256 15.350 1.00 84.44 195 TYR A O 1
ATOM 1563 N N . GLY A 1 196 ? -21.837 -2.687 13.214 1.00 85.31 196 GLY A N 1
ATOM 1564 C CA . GLY A 1 196 ? -22.106 -1.293 12.850 1.00 85.31 196 GLY A CA 1
ATOM 1565 C C . GLY A 1 196 ? -20.879 -0.375 12.925 1.00 85.31 196 GLY A C 1
ATOM 1566 O O . GLY A 1 196 ? -21.029 0.841 13.094 1.00 85.31 196 GLY A O 1
ATOM 1567 N N . CYS A 1 197 ? -19.674 -0.940 12.836 1.00 83.19 197 CYS A N 1
ATOM 1568 C CA . CYS A 1 197 ? -18.406 -0.218 12.842 1.00 83.19 197 CYS A CA 1
ATOM 1569 C C . CYS A 1 197 ? -17.748 -0.243 11.456 1.00 83.19 197 CYS A C 1
ATOM 1571 O O . CYS A 1 197 ? -17.848 -1.224 10.727 1.00 83.19 197 CYS A O 1
ATOM 1573 N N . GLN A 1 198 ? -17.055 0.832 11.068 1.00 83.69 198 GLN A N 1
ATOM 1574 C CA . GLN A 1 198 ? -16.421 0.914 9.739 1.00 83.69 198 GLN A CA 1
ATOM 1575 C C . GLN A 1 198 ? -14.990 0.360 9.722 1.00 83.69 198 GLN A C 1
ATOM 1577 O O . GLN A 1 198 ? -14.455 0.046 8.657 1.00 83.69 198 GLN A O 1
ATOM 1582 N N . GLN A 1 199 ? -14.333 0.303 10.881 1.00 83.88 199 GLN A N 1
ATOM 1583 C CA . GLN A 1 199 ? -12.931 -0.092 11.009 1.00 83.88 199 GLN A CA 1
ATOM 1584 C C . GLN A 1 199 ? -12.702 -0.913 12.283 1.00 83.88 199 GLN A C 1
ATOM 1586 O O . GLN A 1 199 ? -13.497 -0.871 13.218 1.00 83.88 199 GLN A O 1
ATOM 1591 N N . VAL A 1 200 ? -11.587 -1.642 12.326 1.00 86.44 200 VAL A N 1
ATOM 1592 C CA . VAL A 1 200 ? -11.152 -2.412 13.503 1.00 86.44 200 VAL A CA 1
ATOM 1593 C C . VAL A 1 200 ? -10.121 -1.603 14.290 1.00 86.44 200 VAL A C 1
ATOM 1595 O O . VAL A 1 200 ? -9.176 -1.080 13.697 1.00 86.44 200 VAL A O 1
ATOM 1598 N N . LEU A 1 201 ? -10.269 -1.519 15.610 1.00 87.31 201 LEU A N 1
ATOM 1599 C CA . LEU A 1 201 ? -9.208 -1.092 16.518 1.00 87.31 201 LEU A CA 1
ATOM 1600 C C . LEU A 1 201 ? -8.429 -2.327 16.970 1.00 87.31 201 LEU A C 1
ATOM 1602 O O . LEU A 1 201 ? -8.972 -3.210 17.627 1.00 87.31 201 LEU A O 1
ATOM 1606 N N . TRP A 1 202 ? -7.155 -2.398 16.606 1.00 86.38 202 TRP A N 1
ATOM 1607 C CA . TRP A 1 202 ? -6.338 -3.576 16.868 1.00 86.38 202 TRP A CA 1
ATOM 1608 C C . TRP A 1 202 ? -5.753 -3.554 18.271 1.00 86.38 202 TRP A C 1
ATOM 1610 O O . TRP A 1 202 ? -4.942 -2.677 18.585 1.00 86.38 202 TRP A O 1
ATOM 1620 N N . LEU A 1 203 ? -6.111 -4.560 19.063 1.00 85.38 203 LEU A N 1
ATOM 1621 C CA . LEU A 1 203 ? -5.607 -4.778 20.415 1.00 85.38 203 LEU A CA 1
ATOM 1622 C C . LEU A 1 203 ? -4.521 -5.867 20.419 1.00 85.38 203 LEU A C 1
ATOM 1624 O O . LEU A 1 203 ? -4.498 -6.745 19.550 1.00 85.38 203 LEU A O 1
ATOM 1628 N N . TYR A 1 204 ? -3.592 -5.796 21.370 1.00 82.81 204 TYR A N 1
ATOM 1629 C CA . TYR A 1 204 ? -2.511 -6.767 21.529 1.00 82.81 204 TYR A CA 1
ATOM 1630 C C . TYR A 1 204 ? -2.153 -6.999 22.998 1.00 82.81 204 TYR A C 1
ATOM 1632 O O . TYR A 1 204 ? -2.087 -6.050 23.769 1.00 82.81 204 TYR A O 1
ATOM 1640 N N . GLY A 1 205 ? -1.817 -8.245 23.340 1.00 82.94 205 GLY A N 1
ATOM 1641 C CA . GLY A 1 205 ? -1.363 -8.618 24.681 1.00 82.94 205 GLY A CA 1
ATOM 1642 C C . GLY A 1 205 ? -2.498 -8.704 25.699 1.00 82.94 205 GLY A C 1
ATOM 1643 O O . GLY A 1 205 ? -3.632 -8.326 25.411 1.00 82.94 205 GLY A O 1
ATOM 1644 N N . ASP A 1 206 ? -2.176 -9.211 26.886 1.00 83.56 206 ASP A N 1
ATOM 1645 C CA . ASP A 1 206 ? -3.137 -9.403 27.984 1.00 83.56 206 ASP A CA 1
ATOM 1646 C C . ASP A 1 206 ? -3.634 -8.070 28.565 1.00 83.56 206 ASP A C 1
ATOM 1648 O O . ASP A 1 206 ? -4.704 -7.993 29.159 1.00 83.56 206 ASP A O 1
ATOM 1652 N N . ASP A 1 207 ? -2.863 -7.003 28.364 1.00 83.94 207 ASP A N 1
ATOM 1653 C CA . ASP A 1 207 ? -3.178 -5.630 28.749 1.00 83.94 207 ASP A CA 1
ATOM 1654 C C . ASP A 1 207 ? -3.924 -4.850 27.653 1.00 83.94 207 ASP A C 1
ATOM 1656 O O . ASP A 1 207 ? -4.169 -3.653 27.801 1.00 83.94 207 ASP A O 1
ATOM 1660 N N . HIS A 1 208 ? -4.302 -5.523 26.561 1.00 83.44 208 HIS A N 1
ATOM 1661 C CA . HIS A 1 208 ? -5.113 -4.975 25.472 1.00 83.44 208 HIS A CA 1
ATOM 1662 C C . HIS A 1 208 ? -4.539 -3.674 24.889 1.00 83.44 208 HIS A C 1
ATOM 1664 O O . HIS A 1 208 ? -5.258 -2.713 24.605 1.00 83.44 208 HIS A O 1
ATOM 1670 N N . GLN A 1 209 ? -3.223 -3.646 24.674 1.00 80.62 209 GLN A N 1
ATOM 1671 C CA . GLN A 1 209 ? -2.527 -2.510 24.081 1.00 80.62 209 GLN A CA 1
ATOM 1672 C C . GLN A 1 209 ? -3.123 -2.161 22.725 1.00 80.62 209 GLN A C 1
ATOM 1674 O O . GLN A 1 209 ? -3.192 -2.989 21.815 1.00 80.62 209 GLN A O 1
ATOM 1679 N N . ILE A 1 210 ? -3.492 -0.897 22.565 1.00 83.50 210 ILE A N 1
ATOM 1680 C CA . ILE A 1 210 ? -3.955 -0.374 21.288 1.00 83.50 210 ILE A CA 1
ATOM 1681 C C . ILE A 1 210 ? -2.768 -0.289 20.326 1.00 83.50 210 ILE A C 1
ATOM 1683 O O . ILE A 1 210 ? -1.713 0.222 20.677 1.00 83.50 210 ILE A O 1
ATOM 1687 N N . THR A 1 211 ? -2.924 -0.758 19.091 1.00 81.75 211 THR A N 1
ATOM 1688 C CA . THR A 1 211 ? -1.826 -0.758 18.110 1.00 81.75 211 THR A CA 1
ATOM 1689 C C . THR A 1 211 ? -2.134 0.097 16.883 1.00 81.75 211 THR A C 1
ATOM 1691 O O . THR A 1 211 ? -1.400 1.035 16.573 1.00 81.75 211 THR A O 1
ATOM 1694 N N . GLU A 1 212 ? -3.215 -0.199 16.161 1.00 80.50 212 GLU A N 1
ATOM 1695 C CA . GLU A 1 212 ? -3.557 0.429 14.879 1.00 80.50 212 GLU A CA 1
ATOM 1696 C C . GLU A 1 212 ? -5.073 0.542 14.682 1.00 80.50 212 GLU A C 1
ATOM 1698 O O . GLU A 1 212 ? -5.847 -0.151 15.338 1.00 80.50 212 GLU A O 1
ATOM 1703 N N . VAL A 1 213 ? -5.488 1.367 13.716 1.00 80.56 213 VAL A N 1
ATOM 1704 C CA . VAL A 1 213 ? -6.880 1.478 13.255 1.00 80.56 213 VAL A CA 1
ATOM 1705 C C . VAL A 1 213 ? -6.967 0.963 11.824 1.00 80.56 213 VAL A C 1
ATOM 1707 O O . VAL A 1 213 ? -6.492 1.622 10.902 1.00 80.56 213 VAL A O 1
ATOM 1710 N N . GLY A 1 214 ? -7.548 -0.215 11.607 1.00 83.06 214 GLY A N 1
ATOM 1711 C CA . GLY A 1 214 ? -7.643 -0.819 10.278 1.00 83.06 214 GLY A CA 1
ATOM 1712 C C . GLY A 1 214 ? -6.262 -0.999 9.642 1.00 83.06 214 GLY A C 1
ATOM 1713 O O . GLY A 1 214 ? -5.442 -1.778 10.131 1.00 83.06 214 GLY A O 1
ATOM 1714 N N . THR A 1 215 ? -5.991 -0.266 8.559 1.00 77.50 215 THR A N 1
ATOM 1715 C CA . THR A 1 215 ? -4.678 -0.215 7.884 1.00 77.50 215 THR A CA 1
ATOM 1716 C C . THR A 1 215 ? -3.912 1.093 8.143 1.00 77.50 215 THR A C 1
ATOM 1718 O O . THR A 1 215 ? -3.043 1.467 7.352 1.00 77.50 215 THR A O 1
ATOM 1721 N N . MET A 1 216 ? -4.264 1.820 9.205 1.00 76.75 216 MET A N 1
ATOM 1722 C CA . MET A 1 216 ? -3.731 3.133 9.577 1.00 76.75 216 MET A CA 1
ATOM 1723 C C . MET A 1 216 ? -3.035 3.086 10.938 1.00 76.75 216 MET A C 1
ATOM 1725 O O . MET A 1 216 ? -3.414 2.322 11.827 1.00 76.75 216 MET A O 1
ATOM 1729 N N . ASN A 1 217 ? -2.056 3.968 11.136 1.00 79.12 217 ASN A N 1
ATOM 1730 C CA . ASN A 1 217 ? -1.494 4.207 12.467 1.00 79.12 217 ASN A CA 1
ATOM 1731 C C . ASN A 1 217 ? -2.444 5.062 13.299 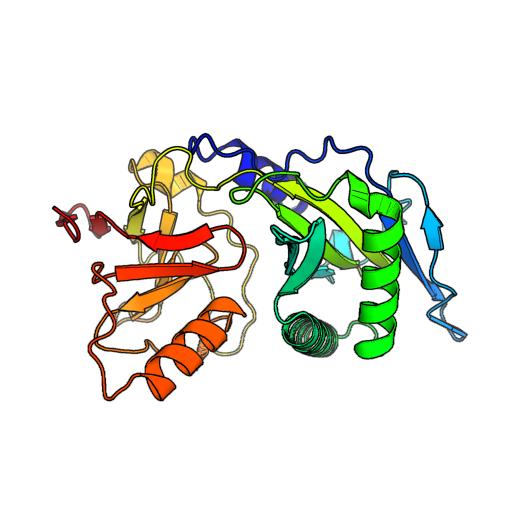1.00 79.12 217 ASN A C 1
ATOM 1733 O O . ASN A 1 217 ? -2.978 6.028 12.762 1.00 79.12 217 ASN A O 1
ATOM 1737 N N . LEU A 1 218 ? -2.602 4.763 14.589 1.00 79.31 218 LEU A N 1
ATOM 1738 C CA . LEU A 1 218 ? -3.378 5.600 15.504 1.00 79.31 218 LEU A CA 1
ATOM 1739 C C . LEU A 1 218 ? -2.504 6.715 16.094 1.00 79.31 218 LEU A C 1
ATOM 1741 O O . LEU A 1 218 ? -1.362 6.475 16.486 1.00 79.31 218 LEU A O 1
ATOM 1745 N N . PHE A 1 219 ? -3.070 7.912 16.200 1.00 71.69 219 PHE A N 1
ATOM 1746 C CA . PHE A 1 219 ? -2.553 9.014 16.999 1.00 71.69 219 PHE A CA 1
ATOM 1747 C C . PHE A 1 219 ? -3.534 9.360 18.116 1.00 71.69 219 PHE A C 1
ATOM 1749 O O . PHE A 1 219 ? -4.739 9.467 17.882 1.00 71.69 219 PHE A O 1
ATOM 1756 N N . LEU A 1 220 ? -2.974 9.579 19.306 1.00 69.94 220 LEU A N 1
ATOM 1757 C CA . LEU A 1 220 ? -3.641 10.134 20.477 1.00 69.94 220 LEU A CA 1
ATOM 1758 C C . LEU A 1 220 ? -2.987 11.475 20.788 1.00 69.94 220 LEU A C 1
ATOM 1760 O O . LEU A 1 220 ? -1.758 11.568 20.771 1.00 69.94 220 LEU A O 1
ATOM 1764 N N . LYS A 1 221 ? -3.777 12.498 21.115 1.00 58.44 221 LYS A N 1
ATOM 1765 C CA . LYS A 1 221 ? -3.301 13.872 21.378 1.00 58.44 221 LYS A CA 1
ATOM 1766 C C . LYS A 1 221 ? -2.249 14.005 22.505 1.00 58.44 221 LYS A C 1
ATOM 1768 O O . LYS A 1 221 ? -1.726 15.096 22.698 1.00 58.44 221 LYS A O 1
ATOM 1773 N N . MET A 1 222 ? -1.879 12.927 23.209 1.00 42.91 222 MET A N 1
ATOM 1774 C CA . MET A 1 222 ? -0.952 12.979 24.349 1.00 42.91 222 MET A CA 1
ATOM 1775 C C . MET A 1 222 ? 0.039 11.802 24.482 1.00 42.91 222 MET A C 1
ATOM 1777 O O . MET A 1 222 ? 0.909 11.853 25.344 1.00 42.91 222 MET A O 1
ATOM 1781 N N . LEU A 1 223 ? -0.028 10.757 23.645 1.00 40.19 223 LEU A N 1
ATOM 1782 C CA . LEU A 1 223 ? 0.886 9.605 23.734 1.00 40.19 223 LEU A CA 1
ATOM 1783 C C . LEU A 1 223 ? 1.100 8.963 22.355 1.00 40.19 223 LEU A C 1
ATOM 1785 O O . LEU A 1 223 ? 0.141 8.633 21.656 1.00 40.19 223 LEU A O 1
ATOM 1789 N N . SER A 1 224 ? 2.356 8.733 21.967 1.00 45.25 224 SER A N 1
ATOM 1790 C CA . SER A 1 224 ? 2.672 7.808 20.873 1.00 45.25 224 SER A CA 1
ATOM 1791 C C . SER A 1 224 ? 2.643 6.381 21.417 1.00 45.25 224 SER A C 1
ATOM 1793 O O . SER A 1 224 ? 3.431 6.053 22.303 1.00 45.25 224 SER A O 1
ATOM 1795 N N . ILE A 1 225 ? 1.733 5.550 20.911 1.00 51.28 225 ILE A N 1
ATOM 1796 C CA . ILE A 1 225 ? 1.569 4.166 21.369 1.00 51.28 225 ILE A CA 1
ATOM 1797 C C . ILE A 1 225 ? 2.728 3.280 20.863 1.00 51.28 225 ILE A C 1
ATOM 1799 O O . ILE A 1 225 ? 3.430 3.634 19.914 1.00 51.28 225 ILE A O 1
ATOM 1803 N N . ILE A 1 226 ? 2.941 2.157 21.551 1.00 45.94 226 ILE A N 1
ATOM 1804 C CA . ILE A 1 226 ? 4.081 1.227 21.497 1.00 45.94 226 ILE A CA 1
ATOM 1805 C C . ILE A 1 226 ? 4.586 0.959 20.071 1.00 45.94 226 ILE A C 1
ATOM 1807 O O . ILE A 1 226 ? 3.904 0.372 19.234 1.00 45.94 226 ILE A O 1
ATOM 1811 N N . LEU A 1 227 ? 5.836 1.359 19.830 1.00 52.88 227 LEU A N 1
ATOM 1812 C CA . LEU A 1 227 ? 6.471 1.438 18.511 1.00 52.88 227 LEU A CA 1
ATOM 1813 C C . LEU A 1 227 ? 6.753 0.072 17.858 1.00 52.88 227 LEU A C 1
ATOM 1815 O O . LEU A 1 227 ? 6.799 -0.015 16.632 1.00 52.88 227 LEU A O 1
ATOM 1819 N N . ASP A 1 228 ? 6.908 -0.996 18.642 1.00 45.38 228 ASP A N 1
ATOM 1820 C CA . ASP A 1 228 ? 7.476 -2.265 18.154 1.00 45.38 228 ASP A CA 1
ATOM 1821 C C . ASP A 1 228 ? 6.528 -3.092 17.264 1.00 45.38 228 ASP A C 1
ATOM 1823 O O . ASP A 1 228 ? 6.976 -3.953 16.504 1.00 45.38 228 ASP A O 1
ATOM 1827 N N . LEU A 1 229 ? 5.214 -2.853 17.345 1.00 49.34 229 LEU A N 1
ATOM 1828 C CA . LEU A 1 229 ? 4.181 -3.620 16.622 1.00 49.34 229 LEU A CA 1
ATOM 1829 C C . LEU A 1 229 ? 3.546 -2.845 15.457 1.00 49.34 229 LEU A C 1
ATOM 1831 O O . LEU A 1 229 ? 2.739 -3.395 14.690 1.00 49.34 229 LEU A O 1
ATOM 1835 N N . ILE A 1 230 ? 3.909 -1.568 15.326 1.00 57.53 230 ILE A N 1
ATOM 1836 C CA . ILE A 1 230 ? 3.291 -0.607 14.419 1.00 57.53 230 ILE A CA 1
ATOM 1837 C C . ILE A 1 230 ? 4.044 -0.587 13.086 1.00 57.53 230 ILE A C 1
ATOM 1839 O O . ILE A 1 230 ? 5.267 -0.467 13.032 1.00 57.53 230 ILE A O 1
ATOM 1843 N N . ASN A 1 231 ? 3.314 -0.649 11.969 1.00 58.41 231 ASN A N 1
ATOM 1844 C CA . ASN A 1 231 ? 3.912 -0.339 10.673 1.00 58.41 231 ASN A CA 1
ATOM 1845 C C . ASN A 1 231 ? 4.051 1.178 10.543 1.00 58.41 231 ASN A C 1
ATOM 1847 O O . ASN A 1 231 ? 3.056 1.845 10.283 1.00 58.41 231 ASN A O 1
ATOM 1851 N N . MET A 1 232 ? 5.249 1.735 10.708 1.00 62.56 232 MET A N 1
ATOM 1852 C CA . MET A 1 232 ? 5.459 3.177 10.560 1.00 62.56 232 MET A CA 1
ATOM 1853 C C . MET A 1 232 ? 5.086 3.629 9.141 1.00 62.56 232 MET A C 1
ATOM 1855 O O . MET A 1 232 ? 5.809 3.371 8.171 1.00 62.56 232 MET A O 1
ATOM 1859 N N . THR A 1 233 ? 3.940 4.297 9.000 1.00 65.25 233 THR A N 1
ATOM 1860 C CA . THR A 1 233 ? 3.548 4.874 7.715 1.00 65.25 233 THR A CA 1
ATOM 1861 C C . THR A 1 233 ? 4.266 6.188 7.450 1.00 65.25 233 THR A C 1
ATOM 1863 O O . THR A 1 233 ? 4.720 6.891 8.354 1.00 65.25 233 THR A O 1
ATOM 1866 N N . LEU A 1 234 ? 4.327 6.537 6.167 1.00 71.88 234 LEU A N 1
ATOM 1867 C CA . LEU A 1 234 ? 4.850 7.810 5.695 1.00 71.88 234 LEU A CA 1
ATOM 1868 C C . LEU A 1 234 ? 4.194 9.018 6.389 1.00 71.88 234 LEU A C 1
ATOM 1870 O O . LEU A 1 234 ? 4.867 9.983 6.759 1.00 71.88 234 LEU A O 1
ATOM 1874 N N . TYR A 1 235 ? 2.875 8.959 6.573 1.00 72.38 235 TYR A N 1
ATOM 1875 C CA . TYR A 1 235 ? 2.109 10.035 7.195 1.00 72.38 235 TYR A CA 1
ATOM 1876 C C . TYR A 1 235 ? 2.343 10.094 8.699 1.00 72.38 235 TYR A C 1
ATOM 1878 O O . TYR A 1 235 ? 2.475 11.190 9.229 1.00 72.38 235 TYR A O 1
ATOM 1886 N N . TRP A 1 236 ? 2.527 8.951 9.364 1.00 70.31 236 TRP A N 1
ATOM 1887 C CA . TRP A 1 236 ? 2.923 8.929 10.770 1.00 70.31 236 TRP A CA 1
ATOM 1888 C C . TRP A 1 236 ? 4.262 9.642 11.001 1.00 70.31 236 TRP A C 1
ATOM 1890 O O . TRP A 1 236 ? 4.358 10.517 11.859 1.00 70.31 236 TRP A O 1
ATOM 1900 N N . GLN A 1 237 ? 5.276 9.354 10.175 1.00 73.19 237 GLN A N 1
ATOM 1901 C CA . GLN A 1 237 ? 6.576 10.034 10.266 1.00 73.19 237 GLN A CA 1
ATOM 1902 C C . GLN A 1 237 ? 6.452 11.540 9.991 1.00 73.19 237 GLN A C 1
ATOM 1904 O O . GLN A 1 237 ? 7.013 12.352 10.722 1.00 73.19 237 GLN A O 1
ATOM 1909 N N . SER A 1 238 ? 5.669 11.918 8.979 1.00 77.50 238 SER A N 1
ATOM 1910 C CA . SER A 1 238 ? 5.459 13.325 8.614 1.00 77.50 238 SER A CA 1
ATOM 1911 C C . SER A 1 238 ? 4.732 14.115 9.706 1.00 77.50 238 SER A C 1
ATOM 1913 O O . SER A 1 238 ? 5.145 15.225 10.031 1.00 77.50 238 SER A O 1
ATOM 1915 N N . ILE A 1 239 ? 3.685 13.543 10.308 1.00 75.50 239 ILE A N 1
ATOM 1916 C CA . ILE A 1 239 ? 2.927 14.177 11.396 1.00 75.50 239 ILE A CA 1
ATOM 1917 C C . ILE A 1 239 ? 3.820 14.373 12.623 1.00 75.50 239 ILE A C 1
ATOM 1919 O O . ILE A 1 239 ? 3.795 15.447 13.217 1.00 75.50 239 ILE A O 1
ATOM 1923 N N . LEU A 1 240 ? 4.660 13.395 12.975 1.00 72.94 240 LEU A N 1
ATOM 1924 C CA . LEU A 1 240 ? 5.600 13.551 14.087 1.00 72.94 240 LEU A CA 1
ATOM 1925 C C . LEU A 1 240 ? 6.686 14.594 13.823 1.00 72.94 240 LEU A C 1
ATOM 1927 O O . LEU A 1 240 ? 7.032 15.350 14.728 1.00 72.94 240 LEU A O 1
ATOM 1931 N N . GLU A 1 241 ? 7.233 14.652 12.609 1.00 77.00 241 GLU A N 1
ATOM 1932 C CA . GLU A 1 241 ? 8.200 15.689 12.234 1.00 77.00 241 GLU A CA 1
ATOM 1933 C C . GLU A 1 241 ? 7.582 17.093 12.314 1.00 77.00 241 GLU A C 1
ATOM 1935 O O . GLU A 1 241 ? 8.233 18.016 12.805 1.00 77.00 241 GLU A O 1
ATOM 1940 N N . LEU A 1 242 ? 6.325 17.255 11.884 1.00 74.19 242 LEU A N 1
ATOM 1941 C CA . LEU A 1 242 ? 5.581 18.510 12.024 1.00 74.19 242 LEU A CA 1
ATOM 1942 C C . LEU A 1 242 ? 5.312 18.844 13.495 1.00 74.19 242 LEU A C 1
ATOM 1944 O O . LEU A 1 242 ? 5.618 19.953 13.929 1.00 74.19 242 LEU A O 1
ATOM 1948 N N . ALA A 1 243 ? 4.824 17.877 14.276 1.00 69.31 243 ALA A N 1
ATOM 1949 C CA . ALA A 1 243 ? 4.549 18.056 15.698 1.00 69.31 243 ALA A CA 1
ATOM 1950 C C . ALA A 1 243 ? 5.804 18.488 16.469 1.00 69.31 243 ALA A C 1
ATOM 1952 O O . ALA A 1 243 ? 5.740 19.427 17.254 1.00 69.31 243 ALA A O 1
ATOM 1953 N N . ARG A 1 244 ? 6.964 17.873 16.189 1.00 70.50 244 ARG A N 1
ATOM 1954 C CA . ARG A 1 244 ? 8.259 18.231 16.797 1.00 70.50 244 ARG A CA 1
ATOM 1955 C C . ARG A 1 244 ? 8.727 19.642 16.439 1.00 70.50 244 ARG A C 1
ATOM 1957 O O . ARG A 1 244 ? 9.330 20.304 17.275 1.00 70.50 244 ARG A O 1
ATOM 1964 N N . LYS A 1 245 ? 8.463 20.115 15.216 1.00 69.00 245 LYS A N 1
ATOM 1965 C CA . LYS A 1 245 ? 8.812 21.486 14.800 1.00 69.00 245 LYS A CA 1
ATOM 1966 C C . LYS A 1 245 ? 7.926 22.537 15.458 1.00 69.00 245 LYS A C 1
ATOM 1968 O O . LYS A 1 245 ? 8.362 23.665 15.653 1.00 69.00 245 LYS A O 1
ATOM 1973 N N . TRP A 1 246 ? 6.684 22.182 15.759 1.00 61.41 246 TRP A N 1
ATOM 1974 C CA . TRP A 1 246 ? 5.671 23.108 16.252 1.00 61.41 246 TRP A CA 1
ATOM 1975 C C . TRP A 1 246 ? 5.442 22.987 17.763 1.00 61.41 246 TRP A C 1
ATOM 1977 O O . TRP A 1 246 ? 4.477 23.542 18.256 1.00 61.41 246 TRP A O 1
ATOM 1987 N N . VAL A 1 247 ? 6.328 22.342 18.532 1.00 51.03 247 VAL A N 1
ATOM 1988 C CA . VAL A 1 247 ? 6.197 22.211 20.005 1.00 51.03 247 VAL A CA 1
ATOM 1989 C C . VAL A 1 247 ? 6.034 23.569 20.724 1.00 51.03 247 VAL A C 1
ATOM 1991 O O . VAL A 1 247 ? 5.483 23.611 21.817 1.00 51.03 247 VAL A O 1
ATOM 1994 N N . ASN A 1 248 ? 6.402 24.689 20.086 1.00 43.25 248 ASN A N 1
ATOM 1995 C CA . ASN A 1 248 ? 6.201 26.049 20.609 1.00 43.25 248 ASN A CA 1
ATOM 1996 C C . ASN A 1 248 ? 4.936 26.775 20.097 1.00 43.25 248 ASN A C 1
ATOM 1998 O O . ASN A 1 248 ? 4.756 27.954 20.394 1.00 43.25 248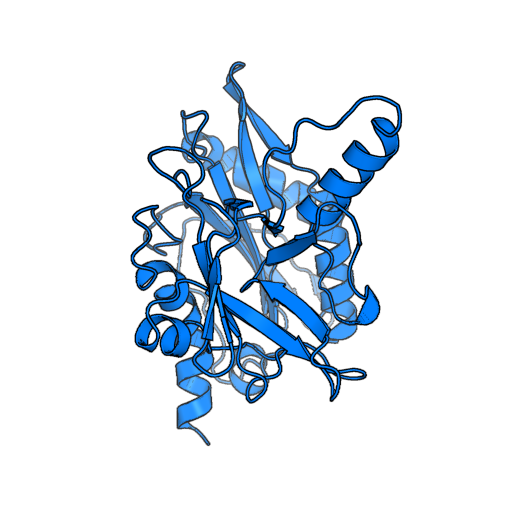 ASN A O 1
ATOM 2002 N N . GLN A 1 249 ? 4.059 26.121 19.330 1.00 39.53 249 GLN A N 1
ATOM 2003 C CA . GLN A 1 249 ? 2.753 26.657 18.935 1.00 39.53 249 GLN A CA 1
ATOM 2004 C C . GLN A 1 249 ? 1.687 25.561 19.068 1.00 39.53 249 GLN A C 1
ATOM 2006 O O . GLN A 1 249 ? 1.907 24.441 18.613 1.00 39.53 249 GLN A O 1
ATOM 2011 N N . PRO A 1 250 ? 0.517 25.834 19.667 1.00 39.88 250 PRO A N 1
ATOM 2012 C CA . PRO A 1 250 ? -0.518 24.818 19.798 1.00 39.88 250 PRO A CA 1
ATOM 2013 C C . PRO A 1 250 ? -0.941 24.336 18.404 1.00 39.88 250 PRO A C 1
ATOM 2015 O O . PRO A 1 250 ? -1.578 25.073 17.651 1.00 39.88 250 PRO A O 1
ATOM 2018 N N . LEU A 1 251 ? -0.585 23.094 18.043 1.00 43.09 251 LEU A N 1
ATOM 2019 C CA . LEU A 1 251 ? -1.131 22.457 16.848 1.00 43.09 251 LEU A CA 1
ATOM 2020 C C . LEU A 1 251 ? -2.652 22.453 16.997 1.00 43.09 251 LEU A C 1
ATOM 2022 O O . LEU A 1 251 ? -3.195 21.807 17.894 1.00 43.09 251 LEU A O 1
ATOM 2026 N N . ALA A 1 252 ? -3.343 23.134 16.086 1.00 41.75 252 ALA A N 1
ATOM 2027 C CA . ALA A 1 252 ? -4.797 23.146 15.995 1.00 41.75 252 ALA A CA 1
ATOM 2028 C C . ALA A 1 252 ? -5.354 21.807 15.464 1.00 41.75 252 ALA A C 1
ATOM 2030 O O . ALA A 1 252 ? -6.253 21.783 14.625 1.00 41.75 252 ALA A O 1
ATOM 2031 N N . ILE A 1 253 ? -4.829 20.667 15.932 1.00 48.34 253 ILE A N 1
ATOM 2032 C CA . ILE A 1 253 ? -5.496 19.382 15.738 1.00 48.34 253 ILE A CA 1
ATOM 2033 C C . ILE A 1 253 ? -6.678 19.362 16.710 1.00 48.34 253 ILE A C 1
ATOM 2035 O O . ILE A 1 253 ? -6.533 19.161 17.922 1.00 48.34 253 ILE A O 1
ATOM 2039 N N . LYS A 1 254 ? -7.863 19.631 16.156 1.00 49.56 254 LYS A N 1
ATOM 2040 C CA . LYS A 1 254 ? -9.130 19.643 16.897 1.00 49.56 254 LYS A CA 1
ATOM 2041 C C . LYS A 1 254 ? -9.536 18.254 17.409 1.00 49.56 254 LYS A C 1
ATOM 2043 O O . LYS A 1 254 ? -10.286 18.186 18.370 1.00 49.56 254 LYS A O 1
ATOM 2048 N N . HIS A 1 255 ? -9.034 17.171 16.810 1.00 53.97 255 HIS A N 1
ATOM 2049 C CA . HIS A 1 255 ? -9.442 15.798 17.132 1.00 53.97 255 HIS A CA 1
ATOM 2050 C C . HIS A 1 255 ? -8.482 15.105 18.106 1.00 53.97 255 HIS A C 1
ATOM 2052 O O . HIS A 1 255 ? -7.266 15.146 17.924 1.00 53.97 255 HIS A O 1
ATOM 2058 N N . GLU A 1 256 ? -9.036 14.437 19.118 1.00 68.69 256 GLU A N 1
ATOM 2059 C CA . GLU A 1 256 ? -8.260 13.741 20.153 1.00 68.69 256 GLU A CA 1
ATOM 2060 C C . GLU A 1 256 ? -7.713 12.383 19.687 1.00 68.69 256 GLU A C 1
ATOM 2062 O O . GLU A 1 256 ? -6.620 11.991 20.102 1.00 68.69 256 GLU A O 1
ATOM 2067 N N . TRP A 1 257 ? -8.447 11.708 18.791 1.00 78.31 257 TRP A N 1
ATOM 2068 C CA . TRP A 1 257 ? -8.103 10.407 18.213 1.00 78.31 257 TRP A CA 1
ATOM 2069 C C . TRP A 1 257 ? -8.255 10.429 16.694 1.00 78.31 257 TRP A C 1
ATOM 2071 O O . TRP A 1 257 ? -9.307 10.804 16.163 1.00 78.31 257 TRP A O 1
ATOM 2081 N N . PHE A 1 258 ? -7.222 9.985 15.979 1.00 81.25 258 PHE A N 1
ATOM 2082 C CA . PHE A 1 258 ? -7.291 9.837 14.527 1.00 81.25 258 PHE A CA 1
ATOM 2083 C C . PHE A 1 258 ? -6.325 8.780 13.989 1.00 81.25 258 PHE A C 1
ATOM 2085 O O . PHE A 1 258 ? -5.216 8.594 14.488 1.00 81.25 258 PHE A O 1
ATOM 2092 N N . GLY A 1 259 ? -6.747 8.097 12.928 1.00 80.44 259 GLY A N 1
ATOM 2093 C CA . GLY A 1 259 ? -5.889 7.264 12.098 1.00 80.44 259 GLY A CA 1
ATOM 2094 C C . GLY A 1 259 ? -5.086 8.104 11.101 1.00 80.44 259 GLY A C 1
ATOM 2095 O O . GLY A 1 259 ? -5.554 9.143 10.640 1.00 80.44 259 GLY A O 1
ATOM 2096 N N . SER A 1 260 ? -3.895 7.648 10.721 1.00 78.00 260 SER A N 1
ATOM 2097 C CA . SER A 1 260 ? -3.105 8.223 9.628 1.00 78.00 260 SER A CA 1
ATOM 2098 C C . SER A 1 260 ? -2.622 7.155 8.647 1.00 78.00 260 SER A C 1
ATOM 2100 O O . SER A 1 260 ? -2.239 6.047 9.036 1.00 78.00 260 SER A O 1
ATOM 2102 N N . GLY A 1 261 ? -2.632 7.487 7.357 1.00 75.88 261 GLY A N 1
ATOM 2103 C CA . GLY A 1 261 ? -2.202 6.579 6.297 1.00 75.88 261 GLY A CA 1
ATOM 2104 C C . GLY A 1 261 ? -2.430 7.149 4.899 1.00 75.88 261 GLY A C 1
ATOM 2105 O O . GLY A 1 261 ? -3.142 8.132 4.726 1.00 75.88 261 GLY A O 1
ATOM 2106 N N . THR A 1 262 ? -1.849 6.519 3.875 1.00 75.44 262 THR A N 1
ATOM 2107 C CA . THR A 1 262 ? -1.865 7.049 2.498 1.00 75.44 262 THR A CA 1
ATOM 2108 C C . THR A 1 262 ? -3.269 7.228 1.915 1.00 75.44 262 THR A C 1
ATOM 2110 O O . THR A 1 262 ? -3.487 8.140 1.121 1.00 75.44 262 THR A O 1
ATOM 2113 N N . ALA A 1 263 ? -4.235 6.391 2.301 1.00 73.88 263 ALA A N 1
ATOM 2114 C CA . ALA A 1 263 ? -5.592 6.446 1.756 1.00 73.88 263 ALA A CA 1
ATOM 2115 C C . ALA A 1 263 ? -6.307 7.766 2.092 1.00 73.88 263 ALA A C 1
ATOM 2117 O O . ALA A 1 263 ? -6.752 8.460 1.179 1.00 73.88 263 ALA A O 1
ATOM 2118 N N . CYS A 1 264 ? -6.338 8.146 3.368 1.00 72.19 264 CYS A N 1
ATOM 2119 C CA . CYS A 1 264 ? -7.140 9.261 3.877 1.00 72.19 264 CYS A CA 1
ATOM 2120 C C . CYS A 1 264 ? -6.319 10.380 4.538 1.00 72.19 264 CYS A C 1
ATOM 2122 O O . CYS A 1 264 ? -6.905 11.361 4.973 1.00 72.19 264 CYS A O 1
ATOM 2124 N N . VAL A 1 265 ? -4.984 10.258 4.604 1.00 79.69 265 VAL A N 1
ATOM 2125 C CA . VAL A 1 265 ? -4.044 11.165 5.296 1.00 79.69 265 VAL A CA 1
ATOM 2126 C C . VAL A 1 265 ? -4.281 11.210 6.810 1.00 79.69 265 VAL A C 1
ATOM 2128 O O . VAL A 1 265 ? -3.443 10.710 7.560 1.00 79.69 265 VAL A O 1
ATOM 2131 N N . VAL A 1 266 ? -5.428 11.742 7.238 1.00 78.94 266 VAL A N 1
ATOM 2132 C CA . VAL A 1 266 ? -5.943 11.792 8.612 1.00 78.94 266 VAL A CA 1
ATOM 2133 C C . VAL A 1 266 ? -7.411 11.353 8.603 1.00 78.94 266 VAL A C 1
ATOM 2135 O O . VAL A 1 266 ? -8.215 11.868 7.831 1.00 78.94 266 VAL A O 1
ATOM 2138 N N . CYS A 1 267 ? -7.768 10.408 9.469 1.00 80.50 267 CYS A N 1
ATOM 2139 C CA . CYS A 1 267 ? -9.129 9.902 9.634 1.00 80.50 267 CYS A CA 1
ATOM 2140 C C . CYS A 1 267 ? -9.558 10.030 11.102 1.00 80.50 267 CYS A C 1
ATOM 2142 O O . CYS A 1 267 ? -9.067 9.258 11.927 1.00 80.50 267 CYS A O 1
ATOM 2144 N N . PRO A 1 268 ? -10.445 10.973 11.457 1.00 83.44 268 PRO A N 1
ATOM 2145 C CA . PRO A 1 268 ? -10.904 11.126 12.832 1.00 83.44 268 PRO A CA 1
ATOM 2146 C C . PRO A 1 268 ? -11.697 9.900 13.295 1.00 83.44 268 PRO A C 1
ATOM 2148 O O . PRO A 1 268 ? -12.293 9.193 12.482 1.00 83.44 268 PRO A O 1
ATOM 2151 N N . VAL A 1 269 ? -11.706 9.650 14.603 1.00 83.50 269 VAL A N 1
ATOM 2152 C CA . VAL A 1 269 ? -12.447 8.542 15.225 1.00 83.50 269 VAL A CA 1
ATOM 2153 C C . VAL A 1 269 ? -13.605 9.100 16.045 1.00 83.50 269 VAL A C 1
ATOM 2155 O O . VAL A 1 269 ? -13.380 9.944 16.903 1.00 83.50 269 VAL A O 1
ATOM 2158 N N . SER A 1 270 ? -14.833 8.635 15.799 1.00 87.38 270 SER A N 1
ATOM 2159 C CA . SER A 1 270 ? -16.038 9.117 16.499 1.00 87.38 270 SER A CA 1
ATOM 2160 C C . SER A 1 270 ? -16.413 8.277 17.709 1.00 87.38 270 SER A C 1
ATOM 2162 O O . SER A 1 270 ? -16.808 8.826 18.734 1.00 87.38 270 SER A O 1
ATOM 2164 N N . ARG A 1 271 ? -16.313 6.950 17.603 1.00 87.88 271 ARG A N 1
ATOM 2165 C CA . ARG A 1 271 ? -16.670 6.021 18.681 1.00 87.88 271 ARG A CA 1
ATOM 2166 C C . ARG A 1 271 ? -15.874 4.726 18.604 1.00 87.88 271 ARG A C 1
ATOM 2168 O O . ARG A 1 271 ? -15.444 4.331 17.519 1.00 87.88 271 ARG A O 1
ATOM 2175 N N . ILE A 1 272 ? -15.756 4.048 19.737 1.00 89.25 272 ILE A N 1
ATOM 2176 C CA . ILE A 1 272 ? -15.207 2.697 19.860 1.00 89.25 272 ILE A CA 1
ATOM 2177 C C . ILE A 1 272 ? -16.275 1.804 20.495 1.00 89.25 272 ILE A C 1
ATOM 2179 O O . ILE A 1 272 ? -16.869 2.182 21.500 1.00 89.25 272 ILE A O 1
ATOM 2183 N N . LEU A 1 273 ? -16.510 0.635 19.909 1.00 90.38 273 LEU A N 1
ATOM 2184 C CA . LEU A 1 273 ? -17.278 -0.456 20.496 1.00 90.38 273 LEU A CA 1
ATOM 2185 C C . LEU A 1 273 ? -16.301 -1.496 21.048 1.00 90.38 273 LEU A C 1
ATOM 2187 O O . LEU A 1 273 ? -15.539 -2.081 20.278 1.00 90.38 273 LEU A O 1
ATOM 2191 N N . TYR A 1 274 ? -16.340 -1.732 22.355 1.00 89.94 274 TYR A N 1
ATOM 2192 C CA . TYR A 1 274 ? -15.471 -2.680 23.049 1.00 89.94 274 TYR A CA 1
ATOM 2193 C C . TYR A 1 274 ? -16.282 -3.456 24.089 1.00 89.94 274 TYR A C 1
ATOM 2195 O O . TYR A 1 274 ? -16.975 -2.855 24.900 1.00 89.94 274 TYR A O 1
ATOM 2203 N N . GLN A 1 275 ? -16.238 -4.792 24.038 1.00 86.38 275 GLN A N 1
ATOM 2204 C CA . GLN A 1 275 ? -16.964 -5.678 24.970 1.00 86.38 275 GLN A CA 1
ATOM 2205 C C . GLN A 1 275 ? -18.473 -5.369 25.119 1.00 86.38 275 GLN A C 1
ATOM 2207 O O . GLN A 1 275 ? -19.066 -5.595 26.167 1.00 86.38 275 GLN A O 1
ATOM 2212 N N . GLY A 1 276 ? -19.111 -4.876 24.052 1.00 84.62 276 GLY A N 1
ATOM 2213 C CA . GLY A 1 276 ? -20.533 -4.506 24.048 1.00 84.62 276 GLY A CA 1
ATOM 2214 C C . GLY A 1 276 ? -20.824 -3.077 24.518 1.00 84.62 276 GLY A C 1
ATOM 2215 O O . GLY A 1 276 ? -21.948 -2.609 24.353 1.00 84.62 276 GLY A O 1
ATOM 2216 N N . GLU A 1 277 ? -19.824 -2.355 25.021 1.00 87.88 277 GLU A N 1
ATOM 2217 C CA . GLU A 1 277 ? -19.949 -0.963 25.448 1.00 87.88 277 GLU A CA 1
ATOM 2218 C C . GLU A 1 277 ? -19.479 0.006 24.357 1.00 87.88 277 GLU A C 1
ATOM 2220 O O . GLU A 1 277 ? -18.479 -0.225 23.670 1.00 87.88 277 GLU A O 1
ATOM 2225 N N . VAL A 1 278 ? -20.216 1.108 24.185 1.00 88.81 278 VAL A N 1
ATOM 2226 C CA . VAL A 1 278 ? -19.908 2.147 23.194 1.00 88.81 278 VAL A CA 1
ATOM 2227 C C . VAL A 1 278 ? -19.334 3.375 23.890 1.00 88.81 278 VAL A C 1
ATOM 2229 O O . VAL A 1 278 ? -20.054 4.100 24.575 1.00 88.81 278 VAL A O 1
ATOM 2232 N N . SER A 1 279 ? -18.067 3.669 23.614 1.00 84.00 279 SER A N 1
ATOM 2233 C CA . SER A 1 279 ? -17.384 4.888 24.052 1.00 84.00 279 SER A CA 1
ATOM 2234 C C . SER A 1 279 ? -17.394 5.926 22.933 1.00 84.00 279 SER A C 1
ATOM 2236 O O . SER A 1 279 ? -16.858 5.681 21.849 1.00 84.00 279 SER A O 1
ATOM 2238 N N . LYS A 1 280 ? -17.998 7.094 23.174 1.00 80.75 280 LYS A N 1
ATOM 2239 C CA . LYS A 1 280 ? -17.961 8.237 22.244 1.00 80.75 280 LYS A CA 1
ATOM 2240 C C . LYS A 1 280 ? -16.681 9.047 22.459 1.00 80.75 280 LYS A C 1
ATOM 2242 O O . LYS A 1 280 ? -16.282 9.269 23.595 1.00 80.75 280 LYS A O 1
ATOM 2247 N N . ILE A 1 281 ? -16.051 9.464 21.364 1.00 71.75 281 ILE A N 1
ATOM 2248 C CA . ILE A 1 281 ? -14.784 10.214 21.353 1.00 71.75 281 ILE A CA 1
ATOM 2249 C C . ILE A 1 281 ? -14.965 11.606 20.747 1.00 71.75 281 ILE A C 1
ATOM 2251 O O . ILE A 1 281 ? -14.337 12.561 21.191 1.00 71.75 281 ILE A O 1
ATOM 2255 N N . LEU A 1 282 ? -15.814 11.727 19.728 1.00 59.72 282 LEU A N 1
ATOM 2256 C CA . LEU A 1 282 ? -16.215 13.012 19.165 1.00 59.72 282 LEU A CA 1
ATOM 2257 C C . LEU A 1 282 ? -17.725 13.157 19.363 1.00 59.72 282 LEU A C 1
ATOM 2259 O O . LEU A 1 282 ? -18.474 12.258 18.968 1.00 59.72 282 LEU A O 1
ATOM 2263 N N . GLU A 1 283 ? -18.139 14.259 19.989 1.00 48.47 283 GLU A N 1
ATOM 2264 C CA . GLU A 1 283 ? -19.522 14.754 19.953 1.00 48.47 283 GLU A CA 1
ATOM 2265 C C . GLU A 1 283 ? -19.776 15.566 18.680 1.00 48.47 283 GLU A C 1
ATOM 2267 O O . GLU A 1 283 ? -18.880 16.350 18.280 1.00 48.47 283 GLU A O 1
#

InterPro domains:
  IPR005786 Branched-chain amino acid aminotransferase II [PIRSF006468] (33-277)
  IPR005786 Branched-chain amino acid aminotransferase II [PTHR11825] (35-281)
  IPR036038 Aminotransferase-like, PLP-dependent enzymes [SSF56752] (33-277)
  IPR043131 Branched-chain-amino-acid aminotransferase-like, N-terminal [G3DSA:3.30.470.10] (24-163)
  IPR043132 Branched-chain-amino-acid aminotransferase-like, C-terminal [G3DSA:3.20.10.10] (164-283)

Radius of gyration: 19.61 Å; chains: 1; bounding box: 44×52×50 Å

pLDDT: mean 76.26, std 20.42, range [22.22, 98.0]

Organism: NCBI:txid299321

Secondary structure (DSSP, 8-state):
--HHHHHHHHHHHHHHHSS---S----S-----EEEEEEETTTEEPPPEEESS------TT-HHHHH--EEE--EEEEE-TTS-EEESSHHHHHHHHHHHHHHTTPPP--HHHHHHHHHHHHHHTGGGS-SSTT-EEEEEEEEETTEEEEEEEEE--S-SSS-PPEEEEE-TT--S--TTSPPP---THHHHHHTT-SEEEEEETTTTEEEEETTEEEEETTB---GGGS---HHHHHHHHHHHHTTTS------SEEEEETTTEEEEEEEEEETTEEEE---